Protein AF-A0A0F8Y7M4-F1 (afdb_monomer_lite)

pLDDT: mean 95.13, std 4.62, range [64.38, 98.5]

Sequence (228 aa):
QDMWTLTGKDLAAFVEGHPELTRDWRSEWRRDNPEDDALLAMYGFGGKIQTPEAFEFIRKWSEELGVGLEHIPTQLPPEGSEENYFEFIKEMTERGWNSSEAQLILAEDDVLREYLGYDPIKTPLAVLRITVEWREWDDWYDAIEGITVEGVTYTQTQVRKQALIMNPEYAVARRKRDAYRVGVPDNLIDTWVEYYSLPLGKVRDNYLRSHLEYYQIVWLSILGNQPI

Structure (mmCIF, N/CA/C/O backbone):
data_AF-A0A0F8Y7M4-F1
#
_entry.id   AF-A0A0F8Y7M4-F1
#
loop_
_atom_site.group_PDB
_atom_site.id
_atom_site.type_symbol
_atom_site.label_atom_id
_atom_site.label_alt_id
_atom_site.label_comp_id
_atom_site.label_asym_id
_atom_site.label_entity_id
_atom_site.label_seq_id
_atom_site.pdbx_PDB_ins_code
_atom_site.Cartn_x
_atom_site.Cartn_y
_atom_site.Cartn_z
_atom_site.occupancy
_atom_site.B_iso_or_equiv
_atom_site.auth_seq_id
_atom_site.auth_comp_id
_atom_site.auth_asym_id
_atom_site.auth_atom_id
_atom_site.pdbx_PDB_model_num
ATOM 1 N N . GLN A 1 1 ? -20.056 36.886 -1.873 1.00 64.38 1 GLN A N 1
ATOM 2 C CA . GLN A 1 1 ? -20.559 35.929 -2.878 1.00 64.38 1 GLN A CA 1
ATOM 3 C C . GLN A 1 1 ? -20.773 34.625 -2.130 1.00 64.38 1 GLN A C 1
ATOM 5 O O . GLN A 1 1 ? -19.856 34.228 -1.423 1.00 64.38 1 GLN A O 1
ATOM 10 N N . ASP A 1 2 ? -21.971 34.041 -2.158 1.00 74.94 2 ASP A N 1
ATOM 11 C CA . ASP A 1 2 ? -22.258 32.835 -1.366 1.00 74.94 2 ASP A CA 1
ATOM 12 C C . ASP A 1 2 ? -21.630 31.601 -2.019 1.00 74.94 2 ASP A C 1
ATOM 14 O O . ASP A 1 2 ? -21.917 31.301 -3.179 1.00 74.94 2 ASP A O 1
ATOM 18 N N . MET A 1 3 ? -20.811 30.862 -1.263 1.00 73.81 3 MET A N 1
ATOM 19 C CA . MET A 1 3 ? -20.131 29.635 -1.713 1.00 73.81 3 MET A CA 1
ATOM 20 C C . MET A 1 3 ? -21.104 28.628 -2.344 1.00 73.81 3 MET A C 1
ATOM 22 O O . MET A 1 3 ? -20.795 28.015 -3.360 1.00 73.81 3 MET A O 1
ATOM 26 N N . TRP A 1 4 ? -22.316 28.526 -1.795 1.00 76.31 4 TRP A N 1
ATOM 27 C CA . TRP A 1 4 ? -23.375 27.612 -2.240 1.00 76.31 4 TRP A CA 1
ATOM 28 C C . TRP A 1 4 ? -23.916 27.894 -3.647 1.00 76.31 4 TRP A C 1
ATOM 30 O O . TRP A 1 4 ? -24.685 27.099 -4.180 1.00 76.31 4 TRP A O 1
ATOM 40 N N . THR A 1 5 ? -23.536 29.024 -4.244 1.00 85.25 5 THR A N 1
ATOM 41 C CA . THR A 1 5 ? -23.920 29.402 -5.611 1.00 85.25 5 THR A CA 1
ATOM 42 C C . THR A 1 5 ? -22.801 29.179 -6.630 1.00 85.25 5 THR A C 1
ATOM 44 O O . THR A 1 5 ? -23.049 29.255 -7.833 1.00 85.25 5 THR A O 1
ATOM 47 N N . LEU A 1 6 ? -21.578 28.892 -6.169 1.00 83.94 6 LEU A N 1
ATOM 48 C CA . LEU A 1 6 ? -20.426 28.641 -7.028 1.00 83.94 6 LEU A CA 1
ATOM 49 C C . LEU A 1 6 ? -20.440 27.193 -7.524 1.00 83.94 6 LEU A C 1
ATOM 51 O O . LEU A 1 6 ? -20.697 26.259 -6.769 1.00 83.94 6 LEU A O 1
ATOM 55 N N . THR A 1 7 ? -20.128 26.995 -8.803 1.00 85.44 7 THR A N 1
ATOM 56 C CA . THR A 1 7 ? -19.993 25.661 -9.401 1.00 85.44 7 THR A CA 1
ATOM 57 C C . 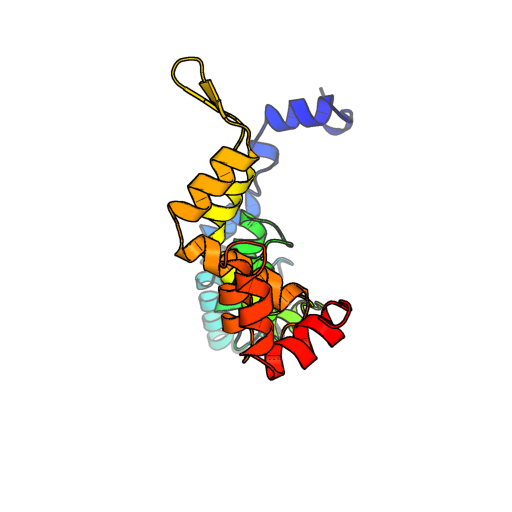THR A 1 7 ? -18.760 25.605 -10.296 1.00 85.44 7 THR A C 1
ATOM 59 O O . THR A 1 7 ? -18.259 26.630 -10.762 1.00 85.44 7 THR A O 1
ATOM 62 N N . GLY A 1 8 ? -18.241 24.399 -10.536 1.00 87.50 8 GLY A N 1
ATOM 63 C CA . GLY A 1 8 ? -17.120 24.190 -11.451 1.00 87.50 8 GLY A CA 1
ATOM 64 C C . GLY A 1 8 ? -15.864 24.976 -11.061 1.00 87.50 8 GLY A C 1
ATOM 65 O O . GLY A 1 8 ? -15.367 24.855 -9.943 1.00 87.50 8 GLY A O 1
ATOM 66 N N . LYS A 1 9 ? -15.335 25.764 -12.003 1.00 85.88 9 LYS A N 1
ATOM 67 C CA . LYS A 1 9 ? -14.055 26.476 -11.854 1.00 85.88 9 LYS A CA 1
ATOM 68 C C . LYS A 1 9 ? -14.081 27.564 -10.781 1.00 85.88 9 LYS A C 1
ATOM 70 O O . LYS A 1 9 ? -13.071 27.761 -10.116 1.00 85.88 9 LYS A O 1
ATOM 75 N N . ASP A 1 10 ? -15.221 28.221 -10.582 1.00 88.44 10 ASP A N 1
ATOM 76 C CA . ASP A 1 10 ? -15.326 29.312 -9.609 1.00 88.44 10 ASP A CA 1
ATOM 77 C C . ASP A 1 10 ? -15.297 28.782 -8.170 1.00 88.44 10 ASP A C 1
ATOM 79 O O . ASP A 1 10 ? -14.710 29.408 -7.292 1.00 88.44 10 ASP A O 1
ATOM 83 N N . LEU A 1 11 ? -15.867 27.592 -7.932 1.00 88.62 11 LEU A N 1
ATOM 84 C CA . LEU A 1 11 ? -15.763 26.913 -6.639 1.00 88.62 11 LEU A CA 1
ATOM 85 C C . LEU A 1 11 ? -14.320 26.470 -6.366 1.00 88.62 11 LEU A C 1
ATOM 87 O O . LEU A 1 11 ? -13.836 26.648 -5.255 1.00 88.62 11 LEU A O 1
ATOM 91 N N . ALA A 1 12 ? -13.625 25.937 -7.377 1.00 88.19 12 ALA A N 1
ATOM 92 C CA . ALA A 1 12 ? -12.229 25.525 -7.237 1.00 88.19 12 ALA A CA 1
ATOM 93 C C . ALA A 1 12 ? -11.314 26.713 -6.894 1.00 88.19 12 ALA A C 1
ATOM 95 O O . ALA A 1 12 ? -10.564 26.633 -5.928 1.00 88.19 12 ALA A O 1
ATOM 96 N N . ALA A 1 13 ? -11.437 27.831 -7.617 1.00 91.44 13 ALA A N 1
ATOM 97 C CA . ALA A 1 13 ? -10.669 29.046 -7.337 1.00 91.44 13 ALA A CA 1
ATOM 98 C C . ALA A 1 13 ? -11.005 29.648 -5.960 1.00 91.44 13 ALA A C 1
ATOM 100 O O . ALA A 1 13 ? -10.129 30.177 -5.279 1.00 91.44 13 ALA A O 1
ATOM 101 N N . PHE A 1 14 ? -12.267 29.550 -5.525 1.00 91.31 14 PHE A N 1
ATOM 102 C CA . PHE A 1 14 ? -12.671 29.983 -4.188 1.00 91.31 14 PHE A CA 1
ATOM 103 C C . PHE A 1 14 ? -12.035 29.119 -3.094 1.00 91.31 14 PHE A C 1
ATOM 105 O O . PHE A 1 14 ? -11.466 29.660 -2.154 1.00 91.31 14 PHE A O 1
ATOM 112 N N . VAL A 1 15 ? -12.077 27.791 -3.228 1.00 90.31 15 VAL A N 1
ATOM 113 C CA . VAL A 1 15 ? -11.443 26.866 -2.272 1.00 90.31 15 VAL A CA 1
ATOM 114 C C . VAL A 1 15 ? -9.921 27.040 -2.253 1.00 90.31 15 VAL A C 1
ATOM 116 O O . VAL A 1 15 ? -9.325 27.020 -1.181 1.00 90.31 15 VAL A O 1
ATOM 119 N N . GLU A 1 16 ? -9.293 27.282 -3.405 1.00 91.94 16 GLU A N 1
ATOM 120 C CA . GLU A 1 16 ? -7.858 27.590 -3.501 1.00 91.94 16 GLU A CA 1
ATOM 121 C C . GLU A 1 16 ? -7.488 28.877 -2.741 1.00 91.94 16 GLU A C 1
ATOM 123 O O . GLU A 1 16 ? -6.453 28.933 -2.080 1.00 91.94 16 GLU A O 1
ATOM 128 N N . GLY A 1 17 ? -8.358 29.893 -2.772 1.00 93.94 17 GLY A N 1
ATOM 129 C CA . GLY A 1 17 ? -8.200 31.124 -1.991 1.00 93.94 17 GLY A CA 1
ATOM 130 C C . GLY A 1 17 ? -8.538 30.995 -0.500 1.00 93.94 17 GLY A C 1
ATOM 131 O O . GLY A 1 17 ? -8.219 31.908 0.261 1.00 93.94 17 GLY A O 1
ATOM 132 N N . HIS A 1 18 ? -9.163 29.887 -0.089 1.00 91.12 18 HIS A N 1
ATOM 133 C CA . HIS A 1 18 ? -9.678 29.642 1.262 1.00 91.12 18 HIS A CA 1
ATOM 134 C C . HIS A 1 18 ? -9.315 28.232 1.767 1.00 91.12 18 HIS A C 1
ATOM 136 O O . HIS A 1 18 ? -10.205 27.405 2.019 1.00 91.12 18 HIS A O 1
ATOM 142 N N . PRO A 1 19 ? -8.014 27.917 1.926 1.00 89.44 19 PRO A N 1
ATOM 143 C CA . PRO A 1 19 ? -7.571 26.584 2.332 1.00 89.44 19 PRO A CA 1
ATOM 144 C C . PRO A 1 19 ? -8.146 26.143 3.690 1.00 89.44 19 PRO A C 1
ATOM 146 O O . PRO A 1 19 ? -8.337 24.948 3.915 1.00 89.44 19 PRO A O 1
ATOM 149 N N . GLU A 1 20 ? -8.507 27.076 4.577 1.00 88.75 20 GLU A N 1
ATOM 150 C CA . GLU A 1 20 ? -9.155 26.809 5.866 1.00 88.75 20 GLU A CA 1
ATOM 151 C C . GLU A 1 20 ? -10.484 26.050 5.764 1.00 88.75 20 GLU A C 1
ATOM 153 O O . GLU A 1 20 ? -10.885 25.404 6.732 1.00 88.75 20 GLU A O 1
ATOM 158 N N . LEU A 1 21 ? -11.164 26.116 4.614 1.00 87.25 21 LEU A N 1
ATOM 159 C CA . LEU A 1 21 ? -12.427 25.412 4.379 1.00 87.25 21 LEU A CA 1
ATOM 160 C C . LEU A 1 21 ? -12.222 23.926 4.080 1.00 87.25 21 LEU A C 1
ATOM 162 O O . LEU A 1 21 ? -13.150 23.137 4.233 1.00 87.25 21 LEU A O 1
ATOM 166 N N . THR A 1 22 ? -11.014 23.540 3.664 1.00 86.25 22 THR A N 1
ATOM 167 C CA . THR A 1 22 ? -10.644 22.128 3.468 1.00 86.25 22 THR A CA 1
ATOM 168 C C . THR A 1 22 ? -10.131 21.480 4.751 1.00 86.25 22 THR A C 1
ATOM 170 O O . THR A 1 22 ? -9.978 20.263 4.817 1.00 86.25 22 THR A O 1
ATOM 173 N N . ARG A 1 23 ? -9.886 22.291 5.784 1.00 88.12 23 ARG A N 1
ATOM 174 C CA . ARG A 1 23 ? -9.338 21.853 7.060 1.00 88.12 23 ARG A CA 1
ATOM 175 C C . ARG A 1 23 ? -10.436 21.267 7.943 1.00 88.12 23 ARG A C 1
ATOM 177 O O . ARG A 1 23 ? -11.424 21.934 8.251 1.00 88.12 23 ARG A O 1
ATOM 184 N N . ASP A 1 24 ? -10.239 20.038 8.409 1.00 89.12 24 ASP A N 1
ATOM 185 C CA . ASP A 1 24 ? -11.126 19.420 9.396 1.00 89.12 24 ASP A CA 1
ATOM 186 C C . ASP A 1 24 ? -10.735 19.856 10.816 1.00 89.12 24 ASP A C 1
ATOM 188 O O . ASP A 1 24 ? -10.105 19.123 11.583 1.00 89.12 24 ASP A O 1
ATOM 192 N N . TRP A 1 25 ? -11.132 21.083 11.163 1.00 92.12 25 TRP A N 1
ATOM 193 C CA . TRP A 1 25 ? -10.902 21.696 12.476 1.00 92.12 25 TRP A CA 1
ATOM 194 C C . TRP A 1 25 ? -11.368 20.823 13.640 1.00 92.12 25 TRP A C 1
ATOM 196 O O . TRP A 1 25 ? -10.777 20.850 14.717 1.00 92.12 25 TRP A O 1
ATOM 206 N N . ARG A 1 26 ? -12.442 20.054 13.435 1.00 92.38 26 ARG A N 1
ATOM 207 C CA . ARG A 1 26 ? -13.002 19.196 14.473 1.00 92.38 26 ARG A CA 1
ATOM 208 C C . ARG A 1 26 ? -12.085 18.012 14.744 1.00 92.38 26 ARG A C 1
ATOM 210 O O . ARG A 1 26 ? -11.796 17.729 15.904 1.00 92.38 26 ARG A O 1
ATOM 217 N N . SER A 1 27 ? -11.669 17.310 13.695 1.00 91.12 27 SER A N 1
ATOM 218 C CA . SER A 1 27 ? -10.796 16.143 13.831 1.00 91.12 27 SER A CA 1
ATOM 219 C C . SER A 1 27 ? -9.412 16.533 14.342 1.00 91.12 27 SER A C 1
ATOM 221 O O . SER A 1 27 ? -8.837 15.810 15.147 1.00 91.12 27 SER A O 1
ATOM 223 N N . GLU A 1 28 ? -8.893 17.693 13.940 1.00 92.00 28 GLU A N 1
ATOM 224 C CA . GLU A 1 28 ? -7.645 18.226 14.496 1.00 92.00 28 GLU A CA 1
ATOM 225 C C . GLU A 1 28 ? -7.759 18.574 15.978 1.00 92.00 28 GLU A C 1
ATOM 227 O O . GLU A 1 28 ? -6.945 18.111 16.770 1.00 92.00 28 GLU A O 1
ATOM 232 N N . TRP A 1 29 ? -8.799 19.311 16.382 1.00 95.56 29 TRP A N 1
ATOM 233 C CA . TRP A 1 29 ? -8.990 19.642 17.793 1.00 95.56 29 TRP A CA 1
ATOM 234 C C . TRP A 1 29 ? -9.122 18.384 18.660 1.00 95.56 29 TRP A C 1
ATOM 236 O O . TRP A 1 29 ? -8.529 18.317 19.730 1.00 95.56 29 TRP A O 1
ATOM 246 N N . ARG A 1 30 ? -9.844 17.358 18.188 1.00 95.19 30 ARG A N 1
ATOM 247 C CA . ARG A 1 30 ? -9.962 16.067 18.889 1.00 95.19 30 ARG A CA 1
ATOM 248 C C . ARG A 1 30 ? -8.616 15.340 19.006 1.00 95.19 30 ARG A C 1
ATOM 250 O O . ARG A 1 30 ? -8.357 14.744 20.042 1.00 95.19 30 ARG A O 1
ATOM 257 N N . ARG A 1 31 ? -7.742 15.427 17.993 1.00 94.62 31 ARG A N 1
ATOM 258 C CA . ARG A 1 31 ? -6.371 14.885 18.071 1.00 94.62 31 ARG A CA 1
ATOM 259 C C . ARG A 1 31 ? -5.524 15.587 19.128 1.00 94.62 31 ARG A C 1
ATOM 261 O O . ARG A 1 31 ? -4.803 14.922 19.862 1.00 94.62 31 ARG A O 1
ATOM 268 N N . ASP A 1 32 ? -5.649 16.906 19.225 1.00 97.12 32 ASP A N 1
ATOM 269 C CA . ASP A 1 32 ? -4.891 17.711 20.187 1.00 97.12 32 ASP A CA 1
ATOM 270 C C . ASP A 1 32 ? -5.456 17.636 21.620 1.00 97.12 32 ASP A C 1
ATOM 272 O O . ASP A 1 32 ? -4.785 18.038 22.570 1.00 97.12 32 ASP A O 1
ATOM 276 N N . ASN A 1 33 ? -6.683 17.128 21.791 1.00 97.88 33 ASN A N 1
ATOM 277 C CA . ASN A 1 33 ? -7.384 17.034 23.075 1.00 97.88 33 ASN A CA 1
ATOM 278 C C . ASN A 1 33 ? -7.921 15.602 23.289 1.00 97.88 33 ASN A C 1
ATOM 280 O O . ASN A 1 33 ? -9.135 15.389 23.294 1.00 97.88 33 ASN A O 1
ATOM 284 N N . PRO A 1 34 ? -7.036 14.601 23.462 1.00 98.06 34 PRO A N 1
ATOM 285 C CA . PRO A 1 34 ? -7.422 13.188 23.486 1.00 98.06 34 PRO A CA 1
ATOM 286 C C . PRO A 1 34 ? -8.353 12.814 24.648 1.00 98.06 34 PRO A C 1
ATOM 288 O O . PRO A 1 34 ? -9.214 11.954 24.492 1.00 98.06 34 PRO A O 1
ATOM 291 N N . GLU A 1 35 ? -8.225 13.466 25.807 1.00 98.12 35 GLU A N 1
ATOM 292 C CA . GLU A 1 35 ? -9.139 13.250 26.939 1.00 98.12 35 GLU A CA 1
ATOM 293 C C . GLU A 1 35 ? -10.564 13.723 26.608 1.00 98.12 35 GLU A C 1
ATOM 295 O O . GLU A 1 35 ? -11.536 13.011 26.862 1.00 98.12 35 GLU A O 1
ATOM 300 N N . ASP A 1 36 ? -10.696 14.891 25.973 1.00 97.94 36 ASP A N 1
ATOM 301 C CA . ASP A 1 36 ? -11.993 15.397 25.523 1.00 97.94 36 ASP A CA 1
ATOM 302 C C . ASP A 1 36 ? -12.567 14.538 24.389 1.00 97.94 36 ASP A C 1
ATOM 304 O O . ASP A 1 36 ? -13.776 14.307 24.330 1.00 97.94 36 ASP A O 1
ATOM 308 N N . ASP A 1 37 ? -11.713 14.034 23.495 1.00 97.44 37 ASP A N 1
ATOM 309 C CA . ASP A 1 37 ? -12.115 13.096 22.451 1.00 97.44 37 ASP A CA 1
ATOM 310 C C . ASP A 1 37 ? -12.699 11.801 23.039 1.00 97.44 37 ASP A C 1
ATOM 312 O O . ASP A 1 37 ? -13.793 11.363 22.661 1.00 97.44 37 ASP A O 1
ATOM 316 N N . ALA A 1 38 ? -12.009 11.235 24.031 1.00 97.19 38 ALA A N 1
ATOM 317 C CA . ALA A 1 38 ? -12.473 10.085 24.794 1.00 97.19 38 ALA A CA 1
ATOM 318 C C . ALA A 1 38 ? -13.816 10.367 25.478 1.00 97.19 38 ALA A C 1
ATOM 320 O O . ALA A 1 38 ? -14.741 9.555 25.418 1.00 97.19 38 ALA A O 1
ATOM 321 N N . LEU A 1 39 ? -13.955 11.543 26.092 1.00 96.44 39 LEU A N 1
ATOM 322 C CA . LEU A 1 39 ? -15.166 11.938 26.802 1.00 96.44 39 LEU A CA 1
ATOM 323 C C . LEU A 1 39 ? -16.359 12.065 25.847 1.00 96.44 39 LEU A C 1
ATOM 325 O O . LEU A 1 39 ? -17.455 11.581 26.139 1.00 96.44 39 LEU A O 1
ATOM 329 N N . LEU A 1 40 ? -16.149 12.675 24.679 1.00 95.38 40 LEU A N 1
ATOM 330 C CA . LEU A 1 40 ? -17.158 12.756 23.625 1.00 95.38 40 LEU A CA 1
ATOM 331 C C . LEU A 1 40 ? -17.613 11.361 23.188 1.00 95.38 40 LEU A C 1
ATOM 333 O O . LEU A 1 40 ? -18.818 11.120 23.083 1.00 95.38 40 LEU A O 1
ATOM 337 N N . ALA A 1 41 ? -16.674 10.440 22.973 1.00 94.94 41 ALA A N 1
ATOM 338 C CA . ALA A 1 41 ? -16.987 9.063 22.610 1.00 94.94 41 ALA A CA 1
ATOM 339 C C . ALA A 1 41 ? -17.797 8.339 23.704 1.00 94.94 41 ALA A C 1
ATOM 341 O O . ALA A 1 41 ? -18.764 7.646 23.376 1.00 94.94 41 ALA A O 1
ATOM 342 N N . MET A 1 42 ? -17.469 8.550 24.986 1.00 94.12 42 MET A N 1
ATOM 343 C CA . MET A 1 42 ? -18.214 8.007 26.134 1.00 94.12 42 MET A CA 1
ATOM 344 C C . MET A 1 42 ? -19.644 8.558 26.223 1.00 94.12 42 MET A C 1
ATOM 346 O O . MET A 1 42 ? -20.568 7.827 26.573 1.00 94.12 42 MET A O 1
ATOM 350 N N . TYR A 1 43 ? -19.862 9.823 25.849 1.00 93.62 43 TYR A N 1
ATOM 351 C CA . TYR A 1 43 ? -21.199 10.431 25.770 1.00 93.62 43 TYR A CA 1
ATOM 352 C C . TYR A 1 43 ? -21.967 10.093 24.483 1.00 93.62 43 TYR A C 1
ATOM 354 O O . TYR A 1 43 ? -23.048 10.632 24.236 1.00 93.62 43 TYR A O 1
ATOM 362 N N . GLY A 1 44 ? -21.429 9.191 23.663 1.00 91.31 44 GLY A N 1
ATOM 363 C CA . GLY A 1 44 ? -22.060 8.711 22.443 1.00 91.31 44 GLY A CA 1
ATOM 364 C C . GLY A 1 44 ? -22.021 9.695 21.283 1.00 91.31 44 GLY A C 1
ATOM 365 O O . GLY A 1 44 ? -22.890 9.667 20.408 1.00 91.31 44 GLY A O 1
ATOM 366 N N . PHE A 1 45 ? -21.011 10.565 21.248 1.00 91.19 45 PHE A N 1
ATOM 367 C CA . PHE A 1 45 ? -20.720 11.321 20.044 1.00 91.19 45 PHE A CA 1
ATOM 368 C C . PHE A 1 45 ? -20.333 10.361 18.903 1.00 91.19 45 PHE A C 1
ATOM 370 O O . PHE A 1 45 ? -19.292 9.712 18.939 1.00 91.19 45 PHE A O 1
ATOM 377 N N . GLY A 1 46 ? -21.178 10.288 17.871 1.00 82.50 46 GLY A N 1
ATOM 378 C CA . GLY A 1 46 ? -20.993 9.398 16.725 1.00 82.50 46 GLY A CA 1
ATOM 379 C C . GLY A 1 46 ? -19.864 9.843 15.797 1.00 82.50 46 GLY A C 1
ATOM 380 O O . GLY A 1 46 ? -20.104 10.519 14.797 1.00 82.50 46 GLY A O 1
ATOM 381 N N . GLY A 1 47 ? -18.632 9.449 16.109 1.00 87.38 47 GLY A N 1
ATOM 382 C CA . GLY A 1 47 ? -17.471 9.628 15.241 1.00 87.38 47 GLY A CA 1
ATOM 383 C C . GLY A 1 47 ? -16.287 8.785 15.698 1.00 87.38 47 GLY A C 1
ATOM 384 O O . GLY A 1 47 ? -16.129 8.538 16.886 1.00 87.38 47 GLY A O 1
ATOM 385 N N . LYS A 1 48 ? -15.428 8.369 14.763 1.00 91.94 48 LYS A N 1
ATOM 386 C CA . LYS A 1 48 ? -14.212 7.603 15.075 1.00 91.94 48 LYS A CA 1
ATOM 387 C C . LYS A 1 48 ? -13.364 8.346 16.099 1.00 91.94 48 LYS A C 1
ATOM 389 O O . LYS A 1 48 ? -13.215 9.571 15.992 1.00 91.94 48 LYS A O 1
ATOM 394 N N . ILE A 1 49 ? -12.829 7.619 17.068 1.00 95.38 49 ILE A N 1
ATOM 395 C CA . ILE A 1 49 ? -11.806 8.148 17.965 1.00 95.38 49 ILE A CA 1
ATOM 396 C C . ILE A 1 49 ? -10.539 8.468 17.173 1.00 95.38 49 ILE A C 1
ATOM 398 O O . ILE A 1 49 ? -10.246 7.789 16.186 1.00 95.38 49 ILE A O 1
ATOM 402 N N . GLN A 1 50 ? -9.856 9.551 17.529 1.00 94.50 50 GLN A N 1
ATOM 403 C CA . GLN A 1 50 ? -8.808 10.106 16.680 1.00 94.50 50 GLN A CA 1
ATOM 404 C C . GLN A 1 50 ? -7.406 9.622 17.035 1.00 94.50 50 GLN A C 1
ATOM 406 O O . GLN A 1 50 ? -6.556 9.596 16.146 1.00 94.50 50 GLN A O 1
ATOM 411 N N . THR A 1 51 ? -7.151 9.259 18.296 1.00 96.44 51 THR A N 1
ATOM 412 C CA . THR A 1 51 ? -5.800 8.901 18.748 1.00 96.44 51 THR A CA 1
ATOM 413 C C . THR A 1 51 ? -5.769 7.693 19.688 1.00 96.44 51 THR A C 1
ATOM 415 O O . THR A 1 51 ? -6.766 7.420 20.370 1.00 96.44 51 THR A O 1
ATOM 418 N N . PRO A 1 52 ? -4.620 6.991 19.769 1.00 97.38 52 PRO A N 1
ATOM 419 C CA . PRO A 1 52 ? -4.398 5.940 20.760 1.00 97.38 52 PRO A CA 1
ATOM 420 C C . PRO A 1 52 ? -4.596 6.427 22.199 1.00 97.38 52 PRO A C 1
ATOM 422 O O . PRO A 1 52 ? -5.191 5.727 23.012 1.00 97.38 52 PRO A O 1
ATOM 425 N N . GLU A 1 53 ? -4.165 7.649 22.522 1.00 98.00 53 GLU A N 1
ATOM 426 C CA . GLU A 1 53 ? -4.280 8.211 23.872 1.00 98.00 53 GLU A CA 1
ATOM 427 C C . GLU A 1 53 ? -5.741 8.379 24.291 1.00 98.00 53 GLU A C 1
ATOM 429 O O . GLU A 1 53 ? -6.104 8.064 25.424 1.00 98.00 53 GLU A O 1
ATOM 434 N N . ALA A 1 54 ? -6.595 8.835 23.371 1.00 97.38 54 ALA A N 1
ATOM 435 C CA . ALA A 1 54 ? -8.027 8.922 23.617 1.00 97.38 54 ALA A CA 1
ATOM 436 C C . ALA A 1 54 ? -8.619 7.527 23.886 1.00 97.38 54 ALA A C 1
ATOM 438 O O . ALA A 1 54 ? -9.453 7.360 24.776 1.00 97.38 54 ALA A O 1
ATOM 439 N N . PHE A 1 55 ? -8.167 6.499 23.163 1.00 97.62 55 PHE A N 1
ATOM 440 C CA . PHE A 1 55 ? -8.631 5.130 23.387 1.00 97.62 55 PHE A CA 1
ATOM 441 C C . PHE A 1 55 ? -8.214 4.592 24.757 1.00 97.62 55 PHE A C 1
ATOM 443 O O . PHE A 1 55 ? -9.028 3.978 25.445 1.00 97.62 55 PHE A O 1
ATOM 450 N N . GLU A 1 56 ? -7.002 4.900 25.212 1.00 98.00 56 GLU A N 1
ATOM 451 C CA . GLU A 1 56 ? -6.544 4.528 26.552 1.00 98.00 56 GLU A CA 1
ATOM 452 C C . GLU A 1 56 ? -7.354 5.216 27.666 1.00 98.00 56 GLU A C 1
ATOM 454 O O . GLU A 1 56 ? -7.695 4.571 28.662 1.00 98.00 56 GLU A O 1
ATOM 459 N N . PHE A 1 57 ? -7.766 6.481 27.491 1.00 98.19 57 PHE A N 1
ATOM 460 C CA . PHE A 1 57 ? -8.715 7.125 28.415 1.00 98.19 57 PHE A CA 1
ATOM 461 C C . PHE A 1 57 ? -10.061 6.397 28.458 1.00 98.19 57 PHE A C 1
ATOM 463 O O . PHE A 1 57 ? -10.593 6.159 29.544 1.00 98.19 57 PHE A O 1
ATOM 470 N N . ILE A 1 58 ? -10.589 5.996 27.298 1.00 97.06 58 ILE A N 1
ATOM 471 C CA . ILE A 1 58 ? -11.829 5.217 27.230 1.00 97.06 58 ILE A CA 1
ATOM 472 C C . ILE A 1 58 ? -11.684 3.890 27.970 1.00 97.06 58 ILE A C 1
ATOM 474 O O . ILE A 1 58 ? -12.549 3.568 28.780 1.00 97.06 58 ILE A O 1
ATOM 478 N N . ARG A 1 59 ? -10.606 3.133 27.733 1.00 96.50 59 ARG A N 1
ATOM 479 C CA . ARG A 1 59 ? -10.356 1.851 28.414 1.00 96.50 59 ARG A CA 1
ATOM 480 C C . ARG A 1 59 ? -10.306 2.016 29.922 1.00 96.50 59 ARG A C 1
ATOM 482 O O . ARG A 1 59 ? -10.977 1.282 30.644 1.00 96.50 59 ARG A O 1
ATOM 489 N N . LYS A 1 60 ? -9.562 3.019 30.386 1.00 98.00 60 LYS A N 1
ATOM 490 C CA . LYS A 1 60 ? -9.460 3.346 31.805 1.00 98.00 60 LYS A CA 1
ATOM 491 C C . LYS A 1 60 ? -10.835 3.643 32.410 1.00 98.00 60 LYS A C 1
ATOM 493 O O . LYS A 1 60 ? -11.198 3.051 33.421 1.00 98.00 60 LYS A O 1
ATOM 498 N N . TRP A 1 61 ? -11.616 4.538 31.806 1.00 97.81 61 TRP A N 1
ATOM 499 C CA . TRP A 1 61 ? -12.934 4.897 32.341 1.00 97.81 61 TRP A CA 1
ATOM 500 C C . TRP A 1 61 ? -13.960 3.770 32.209 1.00 97.81 61 TRP A C 1
ATOM 502 O O . TRP A 1 61 ? -14.808 3.616 33.081 1.00 97.81 61 TRP A O 1
ATOM 512 N N . SER A 1 62 ? -13.877 2.966 31.153 1.00 96.25 62 SER A N 1
ATOM 513 C CA . SER A 1 62 ? -14.664 1.744 30.967 1.00 96.25 62 SER A CA 1
ATOM 514 C C . SER A 1 62 ? -14.448 0.770 32.132 1.00 96.25 62 SER A C 1
ATOM 516 O O . SER A 1 62 ? -15.425 0.300 32.720 1.00 96.25 62 SER A O 1
ATOM 518 N N . GLU A 1 63 ? -13.194 0.552 32.542 1.00 97.25 63 GLU A N 1
ATOM 519 C CA . GLU A 1 63 ? -12.846 -0.267 33.708 1.00 97.25 63 GLU A CA 1
ATOM 520 C C . GLU A 1 63 ? -13.334 0.363 35.024 1.00 97.25 63 GLU A C 1
ATOM 522 O O . GLU A 1 63 ? -14.010 -0.300 35.812 1.00 97.25 63 GLU A O 1
ATOM 527 N N . GLU A 1 64 ? -13.062 1.654 35.247 1.00 97.50 64 GLU A N 1
ATOM 528 C CA . GLU A 1 64 ? -13.459 2.373 36.470 1.00 97.50 64 GLU A CA 1
ATOM 529 C C . GLU A 1 64 ? -14.984 2.414 36.671 1.00 97.50 64 GLU A C 1
ATOM 531 O O . GLU A 1 64 ? -15.471 2.329 37.801 1.00 97.50 64 GLU A O 1
ATOM 536 N N . LEU A 1 65 ? -15.747 2.539 35.582 1.00 96.44 65 LEU A N 1
ATOM 537 C CA . LEU A 1 65 ? -17.209 2.614 35.601 1.00 96.44 65 LEU A CA 1
ATOM 538 C C . LEU A 1 65 ? -17.883 1.237 35.501 1.00 96.44 65 LEU A C 1
ATOM 540 O O . LEU A 1 65 ? -19.102 1.152 35.666 1.00 96.44 65 LEU A O 1
ATOM 544 N N . GLY A 1 66 ? -17.125 0.169 35.233 1.00 96.75 66 GLY A N 1
ATOM 545 C CA . GLY A 1 66 ? -17.667 -1.173 35.010 1.00 96.75 66 GLY A CA 1
ATOM 546 C C . GLY A 1 66 ? -18.560 -1.266 33.767 1.00 96.75 66 GLY A C 1
ATOM 547 O O . GLY A 1 66 ? -19.538 -2.014 33.766 1.00 96.75 66 GLY A O 1
ATOM 548 N N . VAL A 1 67 ? -18.259 -0.482 32.729 1.00 95.00 67 VAL A N 1
ATOM 549 C CA . VAL A 1 67 ? -18.992 -0.452 31.456 1.00 95.00 67 VAL A CA 1
ATOM 550 C C . VAL A 1 67 ? -18.131 -1.128 30.401 1.00 95.00 67 VAL A C 1
ATOM 552 O O . VAL A 1 67 ? -17.071 -0.607 30.089 1.00 95.00 67 VAL A O 1
ATOM 555 N N . GLY A 1 68 ? -18.566 -2.255 29.833 1.00 94.81 68 GLY A N 1
ATOM 556 C CA . GLY A 1 68 ? -17.840 -2.913 28.738 1.00 94.81 68 GLY A CA 1
ATOM 557 C C . GLY A 1 68 ? -17.674 -2.006 27.510 1.00 94.81 68 GLY A C 1
ATOM 558 O O . GLY A 1 68 ? -18.559 -1.199 27.208 1.00 94.81 68 GLY A O 1
ATOM 559 N N . LEU A 1 69 ? -16.549 -2.126 26.797 1.00 93.94 69 LEU A N 1
ATOM 560 C CA . LEU A 1 69 ? -16.256 -1.323 25.598 1.00 93.94 69 LEU A CA 1
ATOM 561 C C . LEU A 1 69 ? -17.314 -1.517 24.501 1.00 93.94 69 LEU A C 1
ATOM 563 O O . LEU A 1 69 ? -17.633 -0.582 23.773 1.00 93.94 69 LEU A O 1
ATOM 567 N N . GLU A 1 70 ? -17.925 -2.699 24.436 1.00 92.25 70 GLU A N 1
ATOM 568 C CA . GLU A 1 70 ? -19.023 -3.050 23.534 1.00 92.25 70 GLU A CA 1
ATOM 569 C C . GLU A 1 70 ? -20.313 -2.247 23.774 1.00 92.25 70 GLU A C 1
ATOM 571 O O . GLU A 1 70 ? -21.208 -2.232 22.927 1.00 92.25 70 GLU A O 1
ATOM 576 N N . HIS A 1 71 ? -20.437 -1.586 24.929 1.00 93.25 71 HIS A N 1
ATOM 577 C CA . HIS A 1 71 ? -21.572 -0.722 25.257 1.00 93.25 71 HIS A CA 1
ATOM 578 C C . HIS A 1 71 ? -21.352 0.740 24.865 1.00 93.25 71 HIS A C 1
ATOM 580 O O . HIS A 1 71 ? -22.284 1.543 24.951 1.00 93.25 71 HIS A O 1
ATOM 586 N N . ILE A 1 72 ? -20.147 1.096 24.421 1.00 92.00 72 ILE A N 1
ATOM 587 C CA . ILE A 1 72 ? -19.837 2.443 23.960 1.00 92.00 72 ILE A CA 1
ATOM 588 C C . ILE A 1 72 ? -20.294 2.538 22.498 1.00 92.00 72 ILE A C 1
ATOM 590 O O . ILE A 1 72 ? -19.779 1.817 21.648 1.00 92.00 72 ILE A O 1
ATOM 594 N N . PRO A 1 73 ? -21.245 3.424 22.149 1.00 82.88 73 PRO A N 1
ATOM 595 C CA . PRO A 1 73 ? -21.866 3.460 20.817 1.00 82.88 73 PRO A CA 1
ATOM 596 C C . PRO A 1 73 ? -20.946 4.047 19.725 1.00 82.88 73 PRO A C 1
ATOM 598 O O . PRO A 1 73 ? -21.396 4.341 18.615 1.00 82.88 73 PRO A O 1
ATOM 601 N N . THR A 1 74 ? -19.671 4.257 20.045 1.00 80.81 74 THR A N 1
ATOM 602 C CA . THR A 1 74 ? -18.663 4.863 19.177 1.00 80.81 74 THR A CA 1
ATOM 603 C C . THR A 1 74 ? -17.888 3.781 18.428 1.00 80.81 74 THR A C 1
ATOM 605 O O . THR A 1 74 ? -17.694 2.681 18.933 1.00 80.81 74 THR A O 1
ATOM 608 N N . GLN A 1 75 ? -17.407 4.097 17.222 1.00 87.06 75 GLN A N 1
ATOM 609 C CA . GLN A 1 75 ? -16.465 3.241 16.496 1.00 87.06 75 GLN A CA 1
ATOM 610 C C . GLN A 1 75 ? -15.109 3.251 17.207 1.00 87.06 75 GLN A C 1
ATOM 612 O O . GLN A 1 75 ? -14.263 4.115 16.951 1.00 87.06 75 GLN A O 1
ATOM 617 N N . LEU A 1 76 ? -14.947 2.314 18.136 1.00 94.50 76 LEU A N 1
ATOM 618 C CA . LEU A 1 76 ? -13.679 2.009 18.782 1.00 94.50 76 LEU A CA 1
ATOM 619 C C . LEU A 1 76 ? -12.820 1.131 17.859 1.00 94.50 76 LEU A C 1
ATOM 621 O O . LEU A 1 76 ? -13.373 0.449 16.992 1.00 94.50 76 LEU A O 1
ATOM 625 N N . PRO A 1 77 ? -11.489 1.147 18.002 1.00 95.88 77 PRO A N 1
ATOM 626 C CA . PRO A 1 77 ? -10.637 0.167 17.348 1.00 95.88 77 PRO A CA 1
ATOM 627 C C . PRO A 1 77 ? -11.058 -1.263 17.741 1.00 95.88 77 PRO A C 1
ATOM 629 O O . PRO A 1 77 ? -11.449 -1.475 18.894 1.00 95.88 77 PRO A O 1
ATOM 632 N N . PRO A 1 78 ? -11.011 -2.239 16.818 1.00 95.75 78 PRO A N 1
ATOM 633 C CA . PRO A 1 78 ? -11.259 -3.631 17.166 1.00 95.75 78 PRO A CA 1
ATOM 634 C C . PRO A 1 78 ? -10.101 -4.194 18.003 1.00 95.75 78 PRO A C 1
ATOM 636 O O . PRO A 1 78 ? -8.949 -3.792 17.830 1.00 95.75 78 PRO A O 1
ATOM 639 N N . GLU A 1 79 ? -10.422 -5.122 18.909 1.00 94.00 79 GLU A N 1
ATOM 640 C CA . GLU A 1 79 ? -9.444 -5.748 19.806 1.00 94.00 79 GLU A CA 1
ATOM 641 C C . GLU A 1 79 ? -8.346 -6.472 19.010 1.00 94.00 79 GLU A C 1
ATOM 643 O O . GLU A 1 79 ? -8.644 -7.295 18.142 1.00 94.00 79 GLU A O 1
ATOM 648 N N . GLY A 1 80 ? -7.082 -6.180 19.323 1.00 95.62 80 GLY A N 1
ATOM 649 C CA . GLY A 1 80 ? -5.910 -6.773 18.669 1.00 95.62 80 GLY A CA 1
ATOM 650 C C . GLY A 1 80 ? -5.443 -6.060 17.395 1.00 95.62 80 GLY A C 1
ATOM 651 O O . GLY A 1 80 ? -4.456 -6.491 16.798 1.00 95.62 80 GLY A O 1
ATOM 652 N N . SER A 1 81 ? -6.113 -4.976 17.004 1.00 97.50 81 SER A N 1
ATOM 653 C CA . SER A 1 81 ? -5.826 -4.176 15.806 1.00 97.50 81 SER A CA 1
ATOM 654 C C . SER A 1 81 ? -5.790 -2.676 16.104 1.00 97.50 81 SER A C 1
ATOM 656 O O . SER A 1 81 ? -5.993 -1.843 15.220 1.00 97.50 81 SER A O 1
ATOM 658 N N . GLU A 1 82 ? -5.583 -2.301 17.364 1.00 96.56 82 GLU A N 1
ATOM 659 C CA . GLU A 1 82 ? -5.665 -0.921 17.827 1.00 96.56 82 GLU A CA 1
ATOM 660 C C . GLU A 1 82 ? -4.637 -0.029 17.126 1.00 96.56 82 GLU A C 1
ATOM 662 O O . GLU A 1 82 ? -4.985 1.026 16.599 1.00 96.56 82 GLU A O 1
ATOM 667 N N . GLU A 1 83 ? -3.380 -0.474 17.081 1.00 97.38 83 GLU A N 1
ATOM 668 C CA . GLU A 1 83 ? -2.277 0.246 16.436 1.00 97.38 83 GLU A CA 1
ATOM 669 C C . GLU A 1 83 ? -2.554 0.435 14.939 1.00 97.38 83 GLU A C 1
ATOM 671 O O . GLU A 1 83 ? -2.625 1.568 14.456 1.00 97.38 83 GLU A O 1
ATOM 676 N N . ASN A 1 84 ? -2.857 -0.663 14.241 1.00 97.94 84 ASN A N 1
ATOM 677 C CA . ASN A 1 84 ? -3.188 -0.655 12.819 1.00 97.94 84 ASN A CA 1
ATOM 678 C C . ASN A 1 84 ? -4.412 0.214 12.507 1.00 97.94 84 ASN A C 1
ATOM 680 O O . ASN A 1 84 ? -4.449 0.865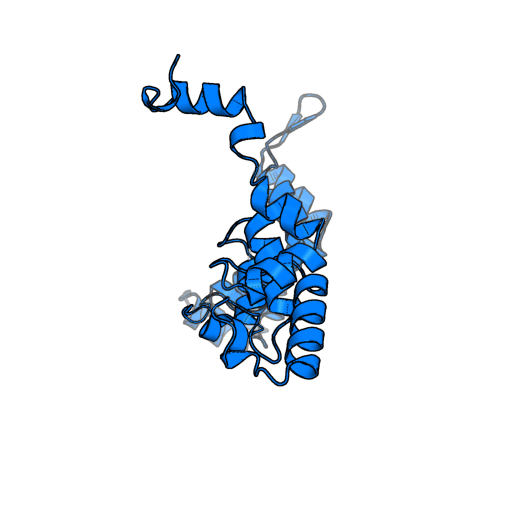 11.468 1.00 97.94 84 ASN A O 1
ATOM 684 N N . TYR A 1 85 ? -5.415 0.275 13.389 1.00 97.50 85 TYR A N 1
ATOM 685 C CA . TYR A 1 85 ? -6.583 1.138 13.203 1.00 97.50 85 TYR A CA 1
ATOM 686 C C . TYR A 1 85 ? -6.189 2.620 13.157 1.00 97.50 85 TYR A C 1
ATOM 688 O O . TYR A 1 85 ? -6.661 3.365 12.290 1.00 97.50 85 TYR A O 1
ATOM 696 N N . PHE A 1 86 ? -5.317 3.062 14.067 1.00 96.75 86 PHE A N 1
ATOM 697 C CA . PHE A 1 86 ? -4.863 4.452 14.104 1.00 96.75 86 PHE A CA 1
ATOM 698 C C . PHE A 1 86 ? -3.885 4.776 12.980 1.00 96.75 86 PHE A C 1
ATOM 700 O O . PHE A 1 86 ? -4.017 5.834 12.356 1.00 96.75 86 PHE A O 1
ATOM 707 N N . GLU A 1 87 ? -2.962 3.866 12.665 1.00 97.19 87 GLU A N 1
ATOM 708 C CA . GLU A 1 87 ? -2.106 3.999 11.486 1.00 97.19 87 GLU A CA 1
ATOM 709 C C . GLU A 1 87 ? -2.948 4.097 10.213 1.00 97.19 87 GLU A C 1
ATOM 711 O O . GLU A 1 87 ? -2.753 5.002 9.404 1.00 97.19 87 GLU A O 1
ATOM 716 N N . PHE A 1 88 ? -3.971 3.254 10.080 1.00 96.81 88 PHE A N 1
ATOM 717 C CA . PHE A 1 88 ? -4.889 3.277 8.952 1.00 96.81 88 PHE A CA 1
ATOM 718 C C . PHE A 1 88 ? -5.605 4.629 8.821 1.00 96.81 88 PHE A C 1
ATOM 720 O O . PHE A 1 88 ? -5.664 5.198 7.729 1.00 96.81 88 PHE A O 1
ATOM 727 N N . ILE A 1 89 ? -6.138 5.178 9.920 1.00 94.19 89 ILE A N 1
ATOM 728 C CA . ILE A 1 89 ? -6.791 6.498 9.909 1.00 94.19 89 ILE A CA 1
ATOM 729 C C . ILE A 1 89 ? -5.810 7.590 9.487 1.00 94.19 89 ILE A C 1
ATOM 731 O O . ILE A 1 89 ? -6.176 8.458 8.685 1.00 94.19 89 ILE A O 1
ATOM 735 N N . LYS A 1 90 ? -4.583 7.554 10.011 1.00 94.56 90 LYS A N 1
ATOM 736 C CA . LYS A 1 90 ? -3.530 8.505 9.660 1.00 94.56 90 LYS A CA 1
ATOM 737 C C . LYS A 1 90 ? -3.228 8.442 8.164 1.00 94.56 90 LYS A C 1
ATOM 739 O O . LYS A 1 90 ? -3.339 9.455 7.479 1.00 94.56 90 LYS A O 1
ATOM 744 N N . GLU A 1 91 ? -2.946 7.253 7.645 1.00 96.19 91 GLU A N 1
ATOM 745 C CA . GLU A 1 91 ? -2.623 7.023 6.236 1.00 96.19 91 GLU A CA 1
ATOM 746 C C . GLU A 1 91 ? -3.772 7.411 5.299 1.00 96.19 91 GLU A C 1
ATOM 748 O O . GLU A 1 91 ? -3.571 8.082 4.283 1.00 96.19 91 GLU A O 1
ATOM 753 N N . MET A 1 92 ? -5.005 7.066 5.672 1.00 94.12 92 MET A N 1
ATOM 754 C CA . MET A 1 92 ? -6.213 7.466 4.954 1.00 94.12 92 MET A CA 1
ATOM 755 C C . MET A 1 92 ? -6.377 8.992 4.923 1.00 94.12 92 MET A C 1
ATOM 757 O O . MET A 1 92 ? -6.816 9.533 3.909 1.00 94.12 92 MET A O 1
ATOM 761 N N . THR A 1 93 ? -6.037 9.689 6.009 1.00 90.62 93 THR A N 1
ATOM 762 C CA . THR A 1 93 ? -6.153 11.152 6.103 1.00 90.62 93 THR A CA 1
ATOM 763 C C . THR A 1 93 ? -5.058 11.854 5.304 1.00 90.62 93 THR A C 1
ATOM 765 O O . THR A 1 93 ? -5.341 12.802 4.577 1.00 90.62 93 THR A O 1
ATOM 768 N N . GLU A 1 94 ? -3.814 11.388 5.413 1.00 91.44 94 GLU A N 1
ATOM 769 C CA . GLU A 1 94 ? -2.657 12.022 4.773 1.00 91.44 94 GLU A CA 1
ATOM 770 C C . GLU A 1 94 ? -2.586 11.734 3.269 1.00 91.44 94 GLU A C 1
ATOM 772 O O . GLU A 1 94 ? -2.220 12.607 2.481 1.00 91.44 94 GLU A O 1
ATOM 777 N N . ARG A 1 95 ? -2.912 10.505 2.854 1.00 93.62 95 ARG A N 1
ATOM 778 C CA . ARG A 1 95 ? -2.652 10.002 1.491 1.00 93.62 95 ARG A CA 1
ATOM 779 C C . ARG A 1 95 ? -3.901 9.504 0.773 1.00 93.62 95 ARG A C 1
ATOM 781 O O . ARG A 1 95 ? -3.839 9.208 -0.421 1.00 93.62 95 ARG A O 1
ATOM 788 N N . GLY A 1 96 ? -5.032 9.447 1.468 1.00 94.62 96 GLY A N 1
ATOM 789 C CA . GLY A 1 96 ? -6.308 9.005 0.927 1.00 94.62 96 GLY A CA 1
ATOM 790 C C . GLY A 1 96 ? -6.564 7.511 1.110 1.00 94.62 96 GLY A C 1
ATOM 791 O O . GLY A 1 96 ? -5.657 6.698 1.260 1.00 94.62 96 GLY A O 1
ATOM 792 N N . TRP A 1 97 ? -7.845 7.150 1.029 1.00 92.50 97 TRP A N 1
ATOM 793 C CA . TRP A 1 97 ? -8.358 5.786 1.201 1.00 92.50 97 TRP A CA 1
ATOM 794 C C . TRP A 1 97 ? -7.662 4.727 0.325 1.00 92.50 97 TRP A C 1
ATOM 796 O O . TRP A 1 97 ? -7.424 3.606 0.758 1.00 92.50 97 TRP A O 1
ATOM 806 N N . ASN A 1 98 ? -7.343 5.079 -0.923 1.00 94.94 98 ASN A N 1
ATOM 807 C CA . ASN A 1 98 ? -6.769 4.153 -1.902 1.00 94.94 98 ASN A CA 1
ATOM 808 C C . ASN A 1 98 ? -5.231 4.161 -1.922 1.00 94.94 98 ASN A C 1
ATOM 810 O O . ASN A 1 98 ? -4.651 3.646 -2.880 1.00 94.94 98 ASN A O 1
ATOM 814 N N . SER A 1 99 ? -4.570 4.759 -0.926 1.00 97.31 99 SER A N 1
ATOM 815 C CA . SER A 1 99 ? -3.108 4.748 -0.847 1.00 97.31 99 SER A CA 1
ATOM 816 C C . SER A 1 99 ? -2.575 3.320 -0.679 1.00 97.31 99 SER A C 1
ATOM 818 O O . SER A 1 99 ? -3.278 2.424 -0.204 1.00 97.31 99 SER A O 1
ATOM 820 N N . SER A 1 100 ? -1.331 3.082 -1.105 1.00 97.69 100 SER A N 1
ATOM 821 C CA . SER A 1 100 ? -0.727 1.748 -0.971 1.00 97.69 100 SER A CA 1
ATOM 822 C C . SER A 1 100 ? -0.463 1.400 0.493 1.00 97.69 100 SER A C 1
ATOM 824 O O . SER A 1 100 ? -0.523 0.231 0.845 1.00 97.69 100 SER A O 1
ATOM 826 N N . GLU A 1 101 ? -0.235 2.401 1.342 1.00 98.12 101 GLU A N 1
ATOM 827 C CA . GLU A 1 101 ? -0.061 2.269 2.788 1.00 98.12 101 GLU A CA 1
ATOM 828 C C . GLU A 1 101 ? -1.357 1.847 3.472 1.00 98.12 101 GLU A C 1
ATOM 830 O O . GLU A 1 101 ? -1.380 0.850 4.186 1.00 98.12 101 GLU A O 1
ATOM 835 N N . ALA A 1 102 ? -2.459 2.545 3.184 1.00 98.06 102 ALA A N 1
ATOM 836 C CA . ALA A 1 102 ? -3.769 2.197 3.722 1.00 98.06 102 ALA A CA 1
ATOM 837 C C . ALA A 1 102 ? -4.182 0.781 3.284 1.00 98.06 102 ALA A C 1
ATOM 839 O O . ALA A 1 102 ? -4.667 -0.008 4.093 1.00 98.06 102 ALA A O 1
ATOM 840 N N . GLN A 1 103 ? -3.935 0.424 2.018 1.00 98.31 103 GLN A N 1
ATOM 841 C CA . GLN A 1 103 ? -4.171 -0.935 1.524 1.00 98.31 103 GLN A CA 1
ATOM 842 C C . GLN A 1 103 ? -3.250 -1.971 2.171 1.00 98.31 103 GLN A C 1
ATOM 844 O O . GLN A 1 103 ? -3.700 -3.088 2.407 1.00 98.31 103 GLN A O 1
ATOM 849 N N . LEU A 1 104 ? -1.985 -1.631 2.433 1.00 98.44 104 LEU A N 1
ATOM 850 C CA . LEU A 1 104 ? -1.028 -2.530 3.075 1.00 98.44 104 LEU A CA 1
ATOM 851 C C . LEU A 1 104 ? -1.484 -2.878 4.492 1.00 98.44 104 LEU A C 1
ATOM 853 O O . LEU A 1 104 ? -1.575 -4.058 4.804 1.00 98.44 104 LEU A O 1
ATOM 857 N N . ILE A 1 105 ? -1.868 -1.877 5.287 1.00 98.38 105 ILE A N 1
ATOM 858 C CA . ILE A 1 105 ? -2.365 -2.083 6.654 1.00 98.38 105 ILE A CA 1
ATOM 859 C C . ILE A 1 105 ? -3.581 -3.020 6.649 1.00 98.38 105 ILE A C 1
ATOM 861 O O . ILE A 1 105 ? -3.610 -4.010 7.372 1.00 98.38 105 ILE A O 1
ATOM 865 N N . LEU A 1 106 ? -4.560 -2.776 5.769 1.00 98.12 106 LEU A N 1
ATOM 866 C CA . LEU A 1 106 ? -5.743 -3.641 5.655 1.00 98.12 106 LEU A CA 1
ATOM 867 C C . LEU A 1 106 ? -5.434 -5.040 5.099 1.00 98.12 106 LEU A C 1
ATOM 869 O O . LEU A 1 106 ? -6.197 -5.970 5.340 1.00 98.12 106 LEU A O 1
ATOM 873 N N . ALA A 1 107 ? -4.372 -5.195 4.306 1.00 97.94 107 ALA A N 1
ATOM 874 C CA . ALA A 1 107 ? -3.947 -6.493 3.790 1.00 97.94 107 ALA A CA 1
ATOM 875 C C . ALA A 1 107 ? -3.172 -7.317 4.832 1.00 97.94 107 ALA A C 1
ATOM 877 O O . ALA A 1 107 ? -3.126 -8.540 4.716 1.00 97.94 107 ALA A O 1
ATOM 878 N N . GLU A 1 108 ? -2.543 -6.662 5.809 1.00 98.06 108 GLU A N 1
ATOM 879 C CA . GLU A 1 108 ? -1.813 -7.308 6.908 1.00 98.06 108 GLU A CA 1
ATOM 880 C C . GLU A 1 108 ? -2.702 -7.589 8.123 1.00 98.06 108 GLU A C 1
ATOM 882 O O . GLU A 1 108 ? -2.406 -8.507 8.888 1.00 98.06 108 GLU A O 1
ATOM 887 N N . ASP A 1 109 ? -3.803 -6.849 8.270 1.00 98.31 109 ASP A N 1
ATOM 888 C CA . ASP A 1 109 ? -4.726 -6.950 9.394 1.00 98.31 109 ASP A CA 1
ATOM 889 C C . ASP A 1 109 ? -6.161 -7.270 8.942 1.00 98.31 109 ASP A C 1
ATOM 891 O O . ASP A 1 109 ? -6.993 -6.390 8.690 1.00 98.31 109 ASP A O 1
ATOM 895 N N . ASP A 1 110 ? -6.460 -8.569 8.862 1.00 97.88 110 ASP A N 1
ATOM 896 C CA . ASP A 1 110 ? -7.791 -9.062 8.504 1.00 97.88 110 ASP A CA 1
ATOM 897 C C . ASP A 1 110 ? -8.866 -8.684 9.534 1.00 97.88 110 ASP A C 1
ATOM 899 O O . ASP A 1 110 ? -10.008 -8.445 9.142 1.00 97.88 110 ASP A O 1
ATOM 903 N N . VAL A 1 111 ? -8.517 -8.577 10.823 1.00 98.00 111 VAL A N 1
ATOM 904 C CA . VAL A 1 111 ? -9.464 -8.207 11.890 1.00 98.00 111 VAL A CA 1
ATOM 905 C C . VAL A 1 111 ? -9.934 -6.773 11.681 1.00 98.00 111 VAL A C 1
ATOM 907 O O . VAL A 1 111 ? -11.139 -6.508 11.643 1.00 98.00 111 VAL A O 1
ATOM 910 N N . LEU A 1 112 ? -8.994 -5.852 11.461 1.00 97.31 112 LEU A N 1
ATOM 911 C CA . LEU A 1 112 ? -9.300 -4.466 11.129 1.00 97.31 112 LEU A CA 1
ATOM 912 C C . LEU A 1 112 ? -10.108 -4.356 9.833 1.00 97.31 112 LEU A C 1
ATOM 914 O O . LEU A 1 112 ? -11.108 -3.634 9.774 1.00 97.31 112 LEU A O 1
ATOM 918 N N . ARG A 1 113 ? -9.684 -5.068 8.785 1.00 97.81 113 ARG A N 1
ATOM 919 C CA . ARG A 1 113 ? -10.346 -5.054 7.477 1.00 97.81 113 ARG A CA 1
ATOM 920 C C . ARG A 1 113 ? -11.800 -5.512 7.571 1.00 97.81 113 ARG A C 1
ATOM 922 O O . ARG A 1 113 ? -12.680 -4.851 7.016 1.00 97.81 113 ARG A O 1
ATOM 929 N N . GLU A 1 114 ? -12.054 -6.615 8.270 1.00 97.44 114 GLU A N 1
ATOM 930 C CA . GLU A 1 114 ? -13.397 -7.161 8.479 1.00 97.44 114 GLU A CA 1
ATOM 931 C C . GLU A 1 114 ? -14.252 -6.252 9.355 1.00 97.44 114 GLU A C 1
ATOM 933 O O . GLU A 1 114 ? -15.402 -5.983 9.002 1.00 97.44 114 GLU A O 1
ATOM 938 N N . TYR A 1 115 ? -13.686 -5.712 10.438 1.00 95.56 115 TYR A N 1
ATOM 939 C CA . TYR A 1 115 ? -14.362 -4.746 11.303 1.00 95.56 115 TYR A CA 1
ATOM 940 C C . TYR A 1 115 ? -14.856 -3.521 10.525 1.00 95.56 115 TYR A C 1
ATOM 942 O O . TYR A 1 115 ? -15.985 -3.065 10.710 1.00 95.56 115 TYR A O 1
ATOM 950 N N . LEU A 1 116 ? -14.028 -3.003 9.617 1.00 94.75 116 LEU A N 1
ATOM 951 C CA . LEU A 1 116 ? -14.391 -1.869 8.775 1.00 94.75 116 LEU A CA 1
ATOM 952 C C . LEU A 1 116 ? -15.293 -2.246 7.581 1.00 94.75 116 LEU A C 1
ATOM 954 O O . LEU A 1 116 ? -15.775 -1.352 6.881 1.00 94.75 116 LEU A O 1
ATOM 958 N N . GLY A 1 117 ? -15.543 -3.538 7.351 1.00 96.31 117 GLY A N 1
ATOM 959 C CA . GLY A 1 117 ? -16.431 -4.038 6.302 1.00 96.31 117 GLY A CA 1
ATOM 960 C C . GLY A 1 117 ? -15.834 -4.022 4.892 1.00 96.31 117 GLY A C 1
ATOM 961 O O . GLY A 1 117 ? -16.586 -3.887 3.925 1.00 96.31 117 GLY A O 1
ATOM 962 N N . TYR A 1 118 ? -14.509 -4.138 4.752 1.00 96.25 118 TYR A N 1
ATOM 963 C CA . TYR A 1 118 ? -13.847 -4.153 3.444 1.00 96.25 118 TYR A CA 1
ATOM 964 C C . TYR A 1 118 ? -13.620 -5.558 2.894 1.00 96.25 118 TYR A C 1
ATOM 966 O O . TYR A 1 118 ? -13.261 -6.493 3.614 1.00 96.25 118 TYR A O 1
ATOM 974 N N . ASP A 1 119 ? -13.758 -5.682 1.573 1.00 97.56 119 ASP A N 1
ATOM 975 C CA . ASP A 1 119 ? -13.374 -6.886 0.841 1.00 97.56 119 ASP A CA 1
ATOM 976 C C . ASP A 1 119 ? -11.859 -7.154 0.958 1.00 97.56 119 ASP A C 1
ATOM 978 O O . ASP A 1 119 ? -11.073 -6.210 1.100 1.00 97.56 119 ASP A O 1
ATOM 982 N N . PRO A 1 120 ? -11.419 -8.421 0.835 1.00 97.56 120 PRO A N 1
ATOM 983 C CA . PRO A 1 120 ? -10.001 -8.757 0.769 1.00 97.56 120 PRO A CA 1
ATOM 984 C C . PRO A 1 120 ? -9.262 -7.985 -0.330 1.00 97.56 120 PRO A C 1
ATOM 986 O O . PRO A 1 120 ? -9.720 -7.888 -1.477 1.00 97.56 120 PRO A O 1
ATOM 989 N N . ILE A 1 121 ? -8.080 -7.469 0.010 1.00 97.06 121 ILE A N 1
ATOM 990 C CA . ILE A 1 121 ? -7.237 -6.728 -0.926 1.00 97.06 121 ILE A CA 1
ATOM 991 C C . ILE A 1 121 ? -6.703 -7.686 -1.995 1.00 97.06 121 ILE A C 1
ATOM 993 O O . ILE A 1 121 ? -6.004 -8.654 -1.710 1.00 97.06 121 ILE A O 1
ATOM 997 N N . LYS A 1 122 ? -7.041 -7.415 -3.260 1.00 97.00 122 LYS A N 1
ATOM 998 C CA . LYS A 1 122 ? -6.646 -8.264 -4.401 1.00 97.00 122 LYS A CA 1
ATOM 999 C C . LYS A 1 122 ? -5.172 -8.120 -4.775 1.00 97.00 122 LYS A C 1
ATOM 1001 O O . LYS A 1 122 ? -4.615 -9.002 -5.423 1.00 97.00 122 LYS A O 1
ATOM 1006 N N . THR A 1 123 ? -4.565 -6.985 -4.439 1.00 96.44 123 THR A N 1
ATOM 1007 C CA . THR A 1 123 ? -3.156 -6.721 -4.727 1.00 96.44 123 THR A CA 1
ATOM 1008 C C . THR A 1 123 ? -2.287 -7.612 -3.838 1.00 96.44 123 THR A C 1
ATOM 1010 O O . THR A 1 123 ? -2.480 -7.594 -2.624 1.00 96.44 123 THR A O 1
ATOM 1013 N N . PRO A 1 124 ? -1.313 -8.360 -4.390 1.00 96.81 124 PRO A N 1
ATOM 1014 C CA . PRO A 1 124 ? -0.428 -9.182 -3.574 1.00 96.81 124 PRO A CA 1
ATOM 1015 C C . PRO A 1 124 ? 0.318 -8.350 -2.527 1.00 96.81 124 PRO A C 1
ATOM 1017 O O . PRO A 1 124 ? 0.857 -7.287 -2.848 1.00 96.81 124 PRO A O 1
ATOM 1020 N N . LEU A 1 125 ? 0.419 -8.871 -1.302 1.00 97.00 125 LEU A N 1
ATOM 1021 C CA . LEU A 1 125 ? 1.049 -8.178 -0.174 1.00 97.00 125 LEU A CA 1
ATOM 1022 C C . LEU A 1 125 ? 2.480 -7.713 -0.491 1.00 97.00 125 LEU A C 1
ATOM 1024 O O . LEU A 1 125 ? 2.859 -6.581 -0.202 1.00 97.00 125 LEU A O 1
ATOM 1028 N N . ALA A 1 126 ? 3.259 -8.555 -1.175 1.00 97.25 126 ALA A N 1
ATOM 1029 C CA . ALA A 1 126 ? 4.616 -8.215 -1.589 1.00 97.25 126 ALA A CA 1
ATOM 1030 C C . ALA A 1 126 ? 4.673 -7.003 -2.542 1.00 97.25 126 ALA A C 1
ATOM 1032 O O . ALA A 1 126 ? 5.613 -6.215 -2.476 1.00 97.25 126 ALA A O 1
ATOM 1033 N N . VAL A 1 127 ? 3.663 -6.807 -3.401 1.00 98.12 127 VAL A N 1
ATOM 1034 C CA . VAL A 1 127 ? 3.585 -5.630 -4.286 1.00 98.12 127 VAL A CA 1
ATOM 1035 C C . VAL A 1 127 ? 3.313 -4.369 -3.480 1.00 98.12 127 VAL A C 1
ATOM 1037 O O . VAL A 1 127 ? 3.936 -3.344 -3.760 1.00 98.12 127 VAL A O 1
ATOM 1040 N N . LEU A 1 128 ? 2.406 -4.438 -2.501 1.00 98.12 128 LEU A N 1
ATOM 1041 C CA . LEU A 1 128 ? 2.087 -3.311 -1.623 1.00 98.12 128 LEU A CA 1
ATOM 1042 C C . LEU A 1 128 ? 3.314 -2.896 -0.812 1.00 98.12 128 LEU A C 1
ATOM 1044 O O . LEU A 1 128 ? 3.699 -1.735 -0.881 1.00 98.12 128 LEU A O 1
ATOM 1048 N N . ARG A 1 129 ? 4.003 -3.851 -0.171 1.00 98.12 129 ARG A N 1
ATOM 1049 C CA . ARG A 1 129 ? 5.241 -3.593 0.585 1.00 98.12 129 ARG A CA 1
ATOM 1050 C C . ARG A 1 129 ? 6.304 -2.893 -0.258 1.00 98.12 129 ARG A C 1
ATOM 1052 O O . ARG A 1 129 ? 6.787 -1.839 0.136 1.00 98.12 129 ARG A O 1
ATOM 1059 N N . ILE A 1 130 ? 6.603 -3.419 -1.451 1.00 98.31 130 ILE A N 1
ATOM 1060 C CA . ILE A 1 130 ? 7.581 -2.790 -2.353 1.00 98.31 130 ILE A CA 1
ATOM 1061 C C . ILE A 1 130 ? 7.108 -1.394 -2.791 1.00 98.31 130 ILE A C 1
ATOM 1063 O O . ILE A 1 130 ? 7.919 -0.490 -2.957 1.00 98.31 130 ILE A O 1
ATOM 1067 N N . THR A 1 131 ? 5.808 -1.205 -3.020 1.00 98.06 131 THR A N 1
ATOM 1068 C CA . THR A 1 131 ? 5.275 0.095 -3.458 1.00 98.06 131 THR A CA 1
ATOM 1069 C C . THR A 1 131 ? 5.365 1.144 -2.351 1.00 98.06 131 THR A C 1
ATOM 1071 O O . THR A 1 131 ? 5.738 2.273 -2.640 1.00 98.06 131 THR A O 1
ATOM 1074 N N . VAL A 1 132 ? 5.087 0.772 -1.100 1.00 98.00 132 VAL A N 1
ATOM 1075 C CA . VAL A 1 132 ? 5.248 1.657 0.063 1.00 98.00 132 VAL A CA 1
ATOM 1076 C C . VAL A 1 132 ? 6.723 1.991 0.291 1.00 98.00 132 VAL A C 1
ATOM 1078 O O . VAL A 1 132 ? 7.075 3.161 0.398 1.00 98.00 132 VAL A O 1
ATOM 1081 N N . GLU A 1 133 ? 7.598 0.982 0.287 1.00 98.31 133 GLU A N 1
ATOM 1082 C CA . GLU A 1 133 ? 9.044 1.153 0.488 1.00 98.31 133 GLU A CA 1
ATOM 1083 C C . GLU A 1 133 ? 9.670 2.106 -0.542 1.00 98.31 133 GLU A C 1
ATOM 1085 O O . GLU A 1 133 ? 10.495 2.949 -0.199 1.00 98.31 133 GLU A O 1
ATOM 1090 N N . TRP A 1 134 ? 9.259 1.997 -1.808 1.00 98.25 134 TRP A N 1
ATOM 1091 C CA . TRP A 1 134 ? 9.846 2.752 -2.917 1.00 98.25 134 TRP A CA 1
ATOM 1092 C C . TRP A 1 134 ? 8.991 3.930 -3.390 1.00 98.25 134 TRP A C 1
ATOM 1094 O O . TRP A 1 134 ? 9.207 4.430 -4.496 1.00 98.25 134 TRP A O 1
ATOM 1104 N N . ARG A 1 135 ? 8.045 4.401 -2.571 1.00 96.88 135 ARG A N 1
ATOM 1105 C CA . ARG A 1 135 ? 7.087 5.439 -2.967 1.00 96.88 135 ARG A CA 1
ATOM 1106 C C . ARG A 1 135 ? 7.743 6.729 -3.449 1.00 96.88 135 ARG A C 1
ATOM 1108 O O . ARG A 1 135 ? 7.421 7.203 -4.531 1.00 96.88 135 ARG A O 1
ATOM 1115 N N . GLU A 1 136 ? 8.693 7.272 -2.689 1.00 97.00 136 GLU A N 1
ATOM 1116 C CA . GLU A 1 136 ? 9.376 8.519 -3.067 1.00 97.00 136 GLU A CA 1
ATOM 1117 C C . GLU A 1 136 ? 10.115 8.382 -4.407 1.00 97.00 136 GLU A C 1
ATOM 1119 O O . GLU A 1 136 ? 10.141 9.307 -5.220 1.00 97.00 136 GLU A O 1
ATOM 1124 N N . TRP A 1 137 ? 10.689 7.202 -4.663 1.00 98.00 137 TRP A N 1
ATOM 1125 C CA . TRP A 1 137 ? 11.336 6.894 -5.935 1.00 98.00 137 TRP A CA 1
ATOM 1126 C C . TRP A 1 137 ? 10.338 6.726 -7.072 1.00 98.00 137 TRP A C 1
ATOM 1128 O O . TRP A 1 137 ? 10.654 7.132 -8.187 1.00 98.00 137 TRP A O 1
ATOM 1138 N N . ASP A 1 138 ? 9.164 6.149 -6.817 1.00 97.75 138 ASP A N 1
ATOM 1139 C CA . ASP A 1 138 ? 8.079 6.082 -7.795 1.00 97.75 138 ASP A CA 1
ATOM 1140 C C . ASP A 1 138 ? 7.616 7.483 -8.189 1.00 97.75 138 ASP A C 1
ATOM 1142 O O . ASP A 1 138 ? 7.635 7.801 -9.378 1.00 97.75 138 ASP A O 1
ATOM 1146 N N . ASP A 1 139 ? 7.317 8.338 -7.210 1.00 96.62 139 ASP A N 1
ATOM 1147 C CA . ASP A 1 139 ? 6.887 9.718 -7.443 1.00 96.62 139 ASP A CA 1
ATOM 1148 C C . ASP A 1 139 ? 7.952 10.502 -8.229 1.00 96.62 139 ASP A C 1
ATOM 1150 O O . ASP A 1 139 ? 7.655 11.131 -9.250 1.00 96.62 139 ASP A O 1
ATOM 1154 N N . TRP A 1 140 ? 9.222 10.413 -7.814 1.00 97.44 140 TRP A N 1
ATOM 1155 C CA . TRP A 1 140 ? 10.330 11.060 -8.518 1.00 97.44 140 TRP A CA 1
ATOM 1156 C C . TRP A 1 140 ? 10.519 10.511 -9.938 1.00 97.44 140 TRP A C 1
ATOM 1158 O O . TRP A 1 140 ? 10.659 11.284 -10.886 1.00 97.44 140 TRP A O 1
ATOM 1168 N N . TYR A 1 141 ? 10.516 9.186 -10.112 1.00 97.44 141 TYR A N 1
ATOM 1169 C CA . TYR A 1 141 ? 10.742 8.540 -11.406 1.00 97.44 141 TYR A CA 1
ATOM 1170 C C . TYR A 1 141 ? 9.616 8.843 -12.400 1.00 97.44 141 TYR A C 1
ATOM 1172 O O . TYR A 1 141 ? 9.864 9.051 -13.599 1.00 97.44 141 TYR A O 1
ATOM 1180 N N . ASP A 1 142 ? 8.378 8.875 -11.913 1.00 97.19 142 ASP A N 1
ATOM 1181 C CA . ASP A 1 142 ? 7.206 9.194 -12.714 1.00 97.19 142 ASP A CA 1
ATOM 1182 C C . ASP A 1 142 ? 7.195 10.674 -13.117 1.00 97.19 142 ASP A C 1
ATOM 1184 O O . ASP A 1 142 ? 6.845 10.974 -14.262 1.00 97.19 142 ASP A O 1
ATOM 1188 N N . ALA A 1 143 ? 7.722 11.562 -12.268 1.00 97.38 143 ALA A N 1
ATOM 1189 C CA . ALA A 1 143 ? 7.925 12.979 -12.567 1.00 97.38 143 ALA A CA 1
ATOM 1190 C C . ALA A 1 143 ? 9.116 13.285 -13.502 1.00 97.38 143 ALA A C 1
ATOM 1192 O O . ALA A 1 143 ? 9.235 14.415 -13.972 1.00 97.38 143 ALA A O 1
ATOM 1193 N N . ILE A 1 144 ? 10.005 12.324 -13.802 1.00 96.38 144 ILE A N 1
ATOM 1194 C CA . ILE A 1 144 ? 11.116 12.554 -14.746 1.00 96.38 144 ILE A CA 1
ATOM 1195 C C . ILE A 1 144 ? 10.572 12.957 -16.117 1.00 96.38 144 ILE A C 1
ATOM 1197 O O . ILE A 1 144 ? 9.809 12.210 -16.734 1.00 96.38 144 ILE A O 1
ATOM 1201 N N . GLU A 1 145 ? 11.088 14.061 -16.651 1.00 96.19 145 GLU A N 1
ATOM 1202 C CA . GLU A 1 145 ? 10.888 14.518 -18.027 1.00 96.19 145 GLU A CA 1
ATOM 1203 C C . GLU A 1 145 ? 12.195 14.442 -18.845 1.00 96.19 145 GLU A C 1
ATOM 1205 O O . GLU A 1 145 ? 13.250 14.029 -18.357 1.00 96.19 145 GLU A O 1
ATOM 1210 N N . GLY A 1 146 ? 12.135 14.796 -20.133 1.00 95.00 146 GLY A N 1
ATOM 1211 C CA . GLY A 1 146 ? 13.343 14.962 -20.947 1.00 95.00 146 GLY A CA 1
ATOM 1212 C C . GLY A 1 146 ? 14.153 16.187 -20.508 1.00 95.00 146 GLY A C 1
ATOM 1213 O O . GLY A 1 146 ? 13.583 17.189 -20.090 1.00 95.00 146 GLY A O 1
ATOM 1214 N N . ILE A 1 147 ? 15.481 16.133 -20.633 1.00 95.69 147 ILE A N 1
ATOM 1215 C CA . ILE A 1 147 ? 16.383 17.226 -20.222 1.00 95.69 147 ILE A CA 1
ATOM 1216 C C . ILE A 1 147 ? 17.289 17.650 -21.376 1.00 95.69 147 ILE A C 1
ATOM 1218 O O . ILE A 1 147 ? 17.615 16.840 -22.239 1.00 95.69 147 ILE A O 1
ATOM 1222 N N . THR A 1 148 ? 17.736 18.907 -21.391 1.00 96.25 148 THR A N 1
ATOM 1223 C CA . THR A 1 148 ? 18.763 19.381 -22.335 1.00 96.25 148 THR A CA 1
ATOM 1224 C C . THR A 1 148 ? 19.995 19.838 -21.567 1.00 96.25 148 THR A C 1
ATOM 1226 O O . THR A 1 148 ? 19.900 20.729 -20.728 1.00 96.25 148 THR A O 1
ATOM 1229 N N . VAL A 1 149 ? 21.147 19.233 -21.856 1.00 94.94 149 VAL A N 1
ATOM 1230 C CA . VAL A 1 149 ? 22.434 19.524 -21.207 1.00 94.94 149 VAL A CA 1
ATOM 1231 C C . VAL A 1 149 ? 23.438 19.876 -22.297 1.00 94.94 149 VAL A C 1
ATOM 1233 O O . VAL A 1 149 ? 23.615 19.103 -23.233 1.00 94.94 149 VAL A O 1
ATOM 1236 N N . GLU A 1 150 ? 24.048 21.061 -22.212 1.00 94.25 150 GLU A N 1
ATOM 1237 C CA . GLU A 1 150 ? 25.053 21.542 -23.182 1.00 94.25 150 GLU A CA 1
ATOM 1238 C C . GLU A 1 150 ? 24.587 21.486 -24.655 1.00 94.25 150 GLU A C 1
ATOM 1240 O O . GLU A 1 150 ? 25.353 21.202 -25.571 1.00 94.25 150 GLU A O 1
ATOM 1245 N N . GLY A 1 151 ? 23.298 21.746 -24.898 1.00 95.56 151 GLY A N 1
ATOM 1246 C CA . GLY A 1 151 ? 22.706 21.699 -26.241 1.00 95.56 151 GLY A CA 1
ATOM 1247 C C . GLY A 1 151 ? 22.367 20.291 -26.749 1.00 95.56 151 GLY A C 1
ATOM 1248 O O . GLY A 1 151 ? 21.864 20.159 -27.862 1.00 95.56 151 GLY A O 1
ATOM 1249 N N . VAL A 1 152 ? 22.584 19.247 -25.942 1.00 95.75 152 VAL A N 1
ATOM 1250 C CA . VAL A 1 152 ? 22.170 17.867 -26.229 1.00 95.75 152 VAL A CA 1
ATOM 1251 C C . VAL A 1 152 ? 20.878 17.556 -25.479 1.00 95.75 152 VAL A C 1
ATOM 1253 O O . VAL A 1 152 ? 20.836 17.616 -24.250 1.00 95.75 152 VAL A O 1
ATOM 1256 N N . THR A 1 153 ? 19.817 17.206 -26.210 1.00 96.56 153 THR A N 1
ATOM 1257 C CA . THR A 1 153 ? 18.527 16.817 -25.623 1.00 96.56 153 THR A CA 1
ATOM 1258 C C . THR A 1 153 ? 18.455 15.309 -25.392 1.00 96.56 153 THR A C 1
ATOM 1260 O O . THR A 1 153 ? 18.611 14.512 -26.317 1.00 96.56 153 THR A O 1
ATOM 1263 N N . TYR A 1 154 ? 18.158 14.928 -24.155 1.00 97.12 154 TYR A N 1
ATOM 1264 C CA . TYR A 1 154 ? 17.889 13.568 -23.720 1.00 97.12 154 TYR A CA 1
ATOM 1265 C C . TYR A 1 154 ? 16.385 13.370 -23.566 1.00 97.12 154 TYR A C 1
ATOM 1267 O O . TYR A 1 154 ? 15.696 14.125 -22.880 1.00 97.12 154 TYR A O 1
ATOM 1275 N N . THR A 1 155 ? 15.871 12.321 -24.196 1.00 97.56 155 THR A N 1
ATOM 1276 C CA . THR A 1 155 ? 14.471 11.912 -24.056 1.00 97.56 155 THR A CA 1
ATOM 1277 C C . THR A 1 155 ? 14.191 11.394 -22.645 1.00 97.56 155 THR A C 1
ATOM 1279 O O . THR A 1 155 ? 15.078 10.839 -21.992 1.00 97.56 155 THR A O 1
ATOM 1282 N N . GLN A 1 156 ? 12.933 11.480 -22.204 1.00 96.69 156 GLN A N 1
ATOM 1283 C CA . GLN A 1 156 ? 12.474 10.913 -20.930 1.00 96.69 156 GLN A CA 1
ATOM 1284 C C . GLN A 1 156 ? 12.913 9.448 -20.757 1.00 96.69 156 GLN A C 1
ATOM 1286 O O . GLN A 1 156 ? 13.403 9.062 -19.700 1.00 96.69 156 GLN A O 1
ATOM 1291 N N . THR A 1 157 ? 12.814 8.635 -21.815 1.00 97.06 157 THR A N 1
ATOM 1292 C CA . THR A 1 157 ? 13.240 7.226 -21.807 1.00 97.06 157 THR A CA 1
ATOM 1293 C C . THR A 1 157 ? 14.732 7.063 -21.512 1.00 97.06 157 THR A C 1
ATOM 1295 O O . THR A 1 157 ? 15.115 6.142 -20.792 1.00 97.06 157 THR A O 1
ATOM 1298 N N . GLN A 1 158 ? 15.589 7.941 -22.043 1.00 96.69 158 GLN A N 1
ATOM 1299 C CA . GLN A 1 158 ? 17.032 7.896 -21.784 1.00 96.69 158 GLN A CA 1
ATOM 1300 C C . GLN A 1 158 ? 17.353 8.293 -20.343 1.00 96.69 158 GLN A C 1
ATOM 1302 O O . GLN A 1 158 ? 18.133 7.601 -19.690 1.00 96.69 158 GLN A O 1
ATOM 1307 N N . VAL A 1 159 ? 16.718 9.353 -19.835 1.00 97.25 159 VAL A N 1
ATOM 1308 C CA . VAL A 1 159 ? 16.914 9.819 -18.453 1.00 97.25 159 VAL A CA 1
ATOM 1309 C C . VAL A 1 159 ? 16.433 8.762 -17.459 1.00 97.25 159 VAL A C 1
ATOM 1311 O O . VAL A 1 159 ? 17.180 8.370 -16.567 1.00 97.25 159 VAL A O 1
ATOM 1314 N N . ARG A 1 160 ? 15.236 8.203 -17.669 1.00 97.62 160 ARG A N 1
ATOM 1315 C CA . ARG A 1 160 ? 14.694 7.103 -16.858 1.00 97.62 160 ARG A CA 1
ATOM 1316 C C . ARG A 1 160 ? 15.581 5.862 -16.885 1.00 97.62 160 ARG A C 1
ATOM 1318 O O . ARG A 1 160 ? 15.835 5.265 -15.845 1.00 97.62 160 ARG A O 1
ATOM 1325 N N . LYS A 1 161 ? 16.111 5.485 -18.053 1.00 96.38 161 LYS A N 1
ATOM 1326 C CA . LYS A 1 161 ? 17.064 4.371 -18.148 1.00 96.38 161 LYS A CA 1
ATOM 1327 C C . LYS A 1 161 ? 18.319 4.638 -17.314 1.00 96.38 161 LYS A C 1
ATOM 1329 O O . LYS A 1 161 ? 18.781 3.731 -16.630 1.00 96.38 161 LYS A O 1
ATOM 1334 N N . GLN A 1 162 ? 18.847 5.861 -17.353 1.00 96.56 162 GLN A N 1
ATOM 1335 C CA . GLN A 1 162 ? 20.008 6.237 -16.551 1.00 96.56 162 GLN A CA 1
ATOM 1336 C C . GLN A 1 162 ? 19.698 6.231 -15.049 1.00 96.56 162 GLN A C 1
ATOM 1338 O O . GLN A 1 162 ? 20.515 5.755 -14.267 1.00 96.56 162 GLN A O 1
ATOM 1343 N N . ALA A 1 163 ? 18.505 6.671 -14.650 1.00 96.88 163 ALA A N 1
ATOM 1344 C CA . ALA A 1 163 ? 18.052 6.611 -13.264 1.00 96.88 163 ALA A CA 1
ATOM 1345 C C . ALA A 1 163 ? 18.042 5.175 -12.710 1.00 96.88 163 ALA A C 1
ATOM 1347 O O . ALA A 1 163 ? 18.542 4.937 -11.614 1.00 96.88 163 ALA A O 1
ATOM 1348 N N . LEU A 1 164 ? 17.560 4.202 -13.493 1.00 96.94 164 LEU A N 1
ATOM 1349 C CA . LEU A 1 164 ? 17.583 2.784 -13.102 1.00 96.94 164 LEU A CA 1
ATOM 1350 C C . LEU A 1 164 ? 19.003 2.202 -13.024 1.00 96.94 164 LEU A C 1
ATOM 1352 O O . LEU A 1 164 ? 19.235 1.261 -12.274 1.00 96.94 164 LEU A O 1
ATOM 1356 N N . ILE A 1 165 ? 19.955 2.743 -13.790 1.00 96.69 165 ILE A N 1
ATOM 1357 C CA . ILE A 1 165 ? 21.373 2.363 -13.685 1.00 96.69 165 ILE A CA 1
ATOM 1358 C C . ILE A 1 165 ? 21.983 2.938 -12.401 1.00 96.69 165 ILE A C 1
ATOM 1360 O O . ILE A 1 165 ? 22.793 2.276 -11.758 1.00 96.69 165 ILE A O 1
ATOM 1364 N N . MET A 1 166 ? 21.599 4.161 -12.029 1.00 97.38 166 MET A N 1
ATOM 1365 C CA . MET A 1 166 ? 22.089 4.827 -10.821 1.00 97.38 166 MET A CA 1
ATOM 1366 C C . MET A 1 166 ? 21.519 4.233 -9.531 1.00 97.38 166 MET A C 1
ATOM 1368 O O . MET A 1 166 ? 22.201 4.271 -8.511 1.00 97.38 166 MET A O 1
ATOM 1372 N N . ASN A 1 167 ? 20.304 3.683 -9.573 1.00 98.00 167 ASN A N 1
ATOM 1373 C CA . ASN A 1 167 ? 19.693 2.984 -8.449 1.00 98.00 167 ASN A CA 1
ATOM 1374 C C . ASN A 1 167 ? 19.295 1.546 -8.842 1.00 98.00 167 ASN A C 1
ATOM 1376 O O . ASN A 1 167 ? 18.142 1.296 -9.218 1.00 98.00 167 ASN A O 1
ATOM 1380 N N . PRO A 1 168 ? 20.243 0.591 -8.770 1.00 97.62 168 PRO A N 1
ATOM 1381 C CA . PRO A 1 168 ? 19.984 -0.795 -9.144 1.00 97.62 168 PRO A CA 1
ATOM 1382 C C . PRO A 1 168 ? 18.990 -1.494 -8.205 1.00 97.62 168 PRO A C 1
ATOM 1384 O O . PRO A 1 168 ? 18.247 -2.360 -8.662 1.00 97.62 168 PRO A O 1
ATOM 1387 N N . GLU A 1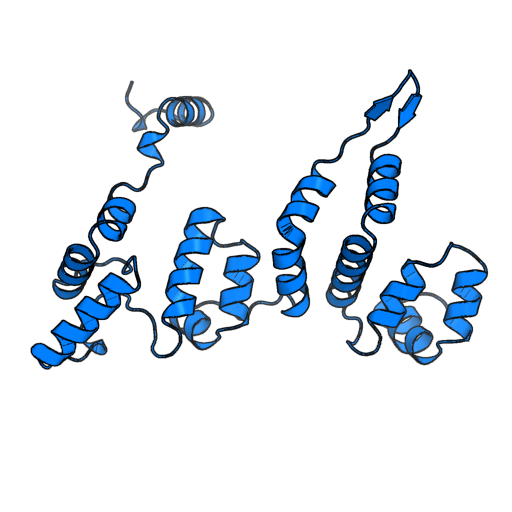 169 ? 18.926 -1.113 -6.927 1.00 98.19 169 GLU A N 1
ATOM 1388 C CA . GLU A 1 169 ? 17.990 -1.696 -5.953 1.00 98.19 169 GLU A CA 1
ATOM 1389 C C . GLU A 1 169 ? 16.541 -1.366 -6.319 1.00 98.19 169 GLU A C 1
ATOM 1391 O O . GLU A 1 169 ? 15.708 -2.267 -6.439 1.00 98.19 169 GLU A O 1
ATOM 1396 N N . TYR A 1 170 ? 16.262 -0.099 -6.636 1.00 98.19 170 TYR A N 1
ATOM 1397 C CA . TYR A 1 170 ? 14.953 0.317 -7.133 1.00 98.19 170 TYR A CA 1
ATOM 1398 C C . TYR A 1 170 ? 14.596 -0.368 -8.461 1.00 98.19 170 TYR A C 1
ATOM 1400 O O . TYR A 1 170 ? 13.459 -0.799 -8.670 1.00 98.19 170 TYR A O 1
ATOM 1408 N N . ALA A 1 171 ? 15.567 -0.520 -9.369 1.00 98.12 171 ALA A N 1
ATOM 1409 C CA . ALA A 1 171 ? 15.350 -1.234 -10.624 1.00 98.12 171 ALA A CA 1
ATOM 1410 C C . ALA A 1 171 ? 14.946 -2.700 -10.384 1.00 98.12 171 ALA A C 1
ATOM 1412 O O . ALA A 1 171 ? 13.994 -3.181 -11.006 1.00 98.12 171 ALA A O 1
ATOM 1413 N N . VAL A 1 172 ? 15.611 -3.388 -9.450 1.00 98.31 172 VAL A N 1
ATOM 1414 C CA . VAL A 1 172 ? 15.246 -4.742 -9.009 1.00 98.31 172 VAL A CA 1
ATOM 1415 C C . VAL A 1 172 ? 13.845 -4.754 -8.396 1.00 98.31 172 VAL A C 1
ATOM 1417 O O . VAL A 1 172 ? 13.011 -5.558 -8.810 1.00 98.31 172 VAL A O 1
ATOM 1420 N N . ALA A 1 173 ? 13.545 -3.834 -7.479 1.00 98.44 173 ALA A N 1
ATOM 1421 C CA . ALA A 1 173 ? 12.245 -3.719 -6.824 1.00 98.44 173 ALA A CA 1
ATOM 1422 C C . ALA A 1 173 ? 11.093 -3.533 -7.831 1.00 98.44 173 ALA A C 1
ATOM 1424 O O . ALA A 1 173 ? 10.070 -4.223 -7.758 1.00 98.44 173 ALA A O 1
ATOM 1425 N N . ARG A 1 174 ? 11.272 -2.676 -8.848 1.00 98.19 174 ARG A N 1
ATOM 1426 C CA . ARG A 1 174 ? 10.317 -2.533 -9.963 1.00 98.19 174 ARG A CA 1
ATOM 1427 C C . ARG A 1 174 ? 10.099 -3.852 -10.703 1.00 98.19 174 ARG A C 1
ATOM 1429 O O . ARG A 1 174 ? 8.956 -4.222 -10.953 1.00 98.19 174 ARG A O 1
ATOM 1436 N N . ARG A 1 175 ? 11.170 -4.588 -11.015 1.00 98.31 175 ARG A N 1
ATOM 1437 C CA . ARG A 1 175 ? 11.064 -5.889 -11.697 1.00 98.31 175 ARG A CA 1
ATOM 1438 C C . ARG A 1 175 ? 10.362 -6.943 -10.849 1.00 98.31 175 ARG A C 1
ATOM 1440 O O . ARG A 1 175 ? 9.584 -7.711 -11.406 1.00 98.31 175 ARG A O 1
ATOM 1447 N N . LYS A 1 176 ? 10.580 -6.949 -9.532 1.00 98.50 176 LYS A N 1
ATOM 1448 C CA . LYS A 1 176 ? 9.846 -7.821 -8.604 1.00 98.50 176 LYS A CA 1
ATOM 1449 C C . LYS A 1 176 ? 8.351 -7.500 -8.610 1.00 98.50 176 LYS A C 1
ATOM 1451 O O . LYS A 1 176 ? 7.545 -8.414 -8.742 1.00 98.50 176 LYS A O 1
ATOM 1456 N N . ARG A 1 177 ? 7.966 -6.215 -8.578 1.00 98.00 177 ARG A N 1
ATOM 1457 C CA . ARG A 1 177 ? 6.552 -5.810 -8.723 1.00 98.00 177 ARG A CA 1
ATOM 1458 C C . ARG A 1 177 ? 5.943 -6.273 -10.041 1.00 98.00 177 ARG A C 1
ATOM 1460 O O . ARG A 1 177 ? 4.826 -6.783 -10.030 1.00 98.00 177 ARG A O 1
ATOM 1467 N N . ASP A 1 178 ? 6.666 -6.129 -11.152 1.00 97.81 178 ASP A N 1
ATOM 1468 C CA . ASP A 1 178 ? 6.213 -6.628 -12.456 1.00 97.81 178 ASP A CA 1
ATOM 1469 C C . ASP A 1 178 ? 5.976 -8.149 -12.418 1.00 97.81 178 ASP A C 1
ATOM 1471 O O . ASP A 1 178 ? 4.947 -8.613 -12.904 1.00 97.81 178 ASP A O 1
ATOM 1475 N N . ALA A 1 179 ? 6.883 -8.910 -11.789 1.00 98.31 179 ALA A N 1
ATOM 1476 C CA . ALA A 1 179 ? 6.776 -10.364 -11.646 1.00 98.31 179 ALA A CA 1
ATOM 1477 C C . ALA A 1 179 ? 5.511 -10.774 -10.873 1.00 98.31 179 ALA A C 1
ATOM 1479 O O . ALA A 1 179 ? 4.710 -11.570 -11.363 1.00 98.31 179 ALA A O 1
ATOM 1480 N N . TYR A 1 180 ? 5.281 -10.177 -9.699 1.00 98.12 180 TYR A N 1
ATOM 1481 C CA . TYR A 1 180 ? 4.087 -10.454 -8.898 1.00 98.12 180 TYR A CA 1
ATOM 1482 C C . TYR A 1 180 ? 2.793 -10.085 -9.635 1.00 98.12 180 TYR A C 1
ATOM 1484 O O . TYR A 1 180 ? 1.816 -10.828 -9.578 1.00 98.12 180 TYR A O 1
ATOM 1492 N N . ARG A 1 181 ? 2.773 -8.957 -10.360 1.00 95.62 181 ARG A N 1
ATOM 1493 C CA . ARG A 1 181 ? 1.586 -8.495 -11.104 1.00 95.62 181 ARG A CA 1
ATOM 1494 C C . ARG A 1 181 ? 1.158 -9.457 -12.207 1.00 95.62 181 ARG A C 1
ATOM 1496 O O . ARG A 1 181 ? -0.035 -9.556 -12.476 1.00 95.62 181 ARG A O 1
ATOM 1503 N N . VAL A 1 182 ? 2.107 -10.144 -12.842 1.00 97.00 182 VAL A N 1
ATOM 1504 C CA . VAL A 1 182 ? 1.801 -11.151 -13.870 1.00 97.00 182 VAL A CA 1
ATOM 1505 C C . VAL A 1 182 ? 1.666 -12.567 -13.299 1.00 97.00 182 VAL A C 1
ATOM 1507 O O . VAL A 1 182 ? 1.425 -13.499 -14.057 1.00 97.00 182 VAL A O 1
ATOM 1510 N N . GLY A 1 183 ? 1.788 -12.741 -11.978 1.00 97.06 183 GLY A N 1
ATOM 1511 C CA . GLY A 1 183 ? 1.599 -14.028 -11.307 1.00 97.06 183 GLY A CA 1
ATOM 1512 C C . GLY A 1 183 ? 2.795 -14.978 -11.395 1.00 97.06 183 GLY A C 1
ATOM 1513 O O . GLY A 1 183 ? 2.603 -16.192 -11.388 1.00 97.06 183 GLY A O 1
ATOM 1514 N N . VAL A 1 184 ? 4.023 -14.455 -11.499 1.00 98.12 184 VAL A N 1
ATOM 1515 C CA . VAL A 1 184 ? 5.239 -15.282 -11.399 1.00 98.12 184 VAL A CA 1
ATOM 1516 C C . VAL A 1 184 ? 5.307 -15.924 -10.006 1.00 98.12 184 VAL A C 1
ATOM 1518 O O . VAL A 1 184 ? 5.183 -15.196 -9.021 1.00 98.12 184 VAL A O 1
ATOM 1521 N N . PRO A 1 185 ? 5.538 -17.247 -9.896 1.00 97.88 185 PRO A N 1
ATOM 1522 C CA . PRO A 1 185 ? 5.737 -17.907 -8.607 1.00 97.88 185 PRO A CA 1
ATOM 1523 C C . PRO A 1 185 ? 6.942 -17.349 -7.846 1.00 97.88 185 PRO A C 1
ATOM 1525 O O . PRO A 1 185 ? 7.980 -17.092 -8.454 1.00 97.88 185 PRO A O 1
ATOM 1528 N N . ASP A 1 186 ? 6.838 -17.241 -6.520 1.00 97.44 186 ASP A N 1
ATOM 1529 C CA . ASP A 1 186 ? 7.856 -16.621 -5.659 1.00 97.44 186 ASP A CA 1
ATOM 1530 C C . ASP A 1 186 ? 9.272 -17.179 -5.875 1.00 97.44 186 ASP A C 1
ATOM 1532 O O . ASP A 1 186 ? 10.237 -16.418 -5.944 1.00 97.44 186 ASP A O 1
ATOM 1536 N N . ASN A 1 187 ? 9.406 -18.497 -6.073 1.00 98.06 187 ASN A N 1
ATOM 1537 C CA . ASN A 1 187 ? 10.696 -19.155 -6.312 1.00 98.06 187 ASN A CA 1
ATOM 1538 C C . ASN A 1 187 ? 11.352 -18.785 -7.656 1.00 98.06 187 ASN A C 1
ATOM 1540 O O . ASN A 1 187 ? 12.524 -19.089 -7.860 1.00 98.06 187 ASN A O 1
ATOM 1544 N N . LEU A 1 188 ? 10.614 -18.148 -8.568 1.00 98.31 188 LEU A N 1
ATOM 1545 C CA . LEU A 1 188 ? 11.064 -17.750 -9.905 1.00 98.31 188 LEU A CA 1
ATOM 1546 C C . LEU A 1 188 ? 11.170 -16.228 -10.075 1.00 98.31 188 LEU A C 1
ATOM 1548 O O . LEU A 1 188 ? 11.527 -15.754 -11.157 1.00 98.31 188 LEU A O 1
ATOM 1552 N N . ILE A 1 189 ? 10.882 -15.445 -9.031 1.00 98.38 189 ILE A N 1
ATOM 1553 C CA . ILE A 1 189 ? 10.922 -13.979 -9.100 1.00 98.38 189 ILE A CA 1
ATOM 1554 C C . ILE A 1 189 ? 12.344 -13.465 -9.304 1.00 98.38 189 ILE A C 1
ATOM 1556 O O . ILE A 1 189 ? 12.553 -12.566 -10.116 1.00 98.38 189 ILE A O 1
ATOM 1560 N N . ASP A 1 190 ? 13.341 -14.031 -8.629 1.00 98.38 190 ASP A N 1
ATOM 1561 C CA . ASP A 1 190 ? 14.723 -13.593 -8.840 1.00 98.38 190 ASP A CA 1
ATOM 1562 C C . ASP A 1 190 ? 15.208 -13.966 -10.253 1.00 98.38 190 ASP A C 1
ATOM 1564 O O . ASP A 1 190 ? 15.814 -13.138 -10.932 1.00 98.38 190 ASP A O 1
ATOM 1568 N N . THR A 1 191 ? 14.813 -15.134 -10.776 1.00 98.50 191 THR A N 1
ATOM 1569 C CA . THR A 1 191 ? 15.058 -15.518 -12.179 1.00 98.50 191 THR A CA 1
ATOM 1570 C C . THR A 1 191 ? 14.385 -14.558 -13.168 1.00 98.50 191 THR A C 1
ATOM 1572 O O . THR A 1 191 ? 14.971 -14.212 -14.194 1.00 98.50 191 THR A O 1
ATOM 1575 N N . TRP A 1 192 ? 13.180 -14.062 -12.858 1.00 98.31 192 TRP A N 1
ATOM 1576 C CA . TRP A 1 192 ? 12.528 -13.001 -13.633 1.00 98.31 192 TRP A CA 1
ATOM 1577 C C . TRP A 1 192 ? 13.363 -11.719 -13.638 1.00 98.31 192 TRP A C 1
ATOM 1579 O O . TRP A 1 192 ? 13.637 -11.152 -14.700 1.00 98.31 192 TRP A O 1
ATOM 1589 N N . VAL A 1 193 ? 13.786 -11.258 -12.460 1.00 98.25 193 VAL A N 1
ATOM 1590 C CA . VAL A 1 193 ? 14.597 -10.043 -12.312 1.00 98.25 193 VAL A CA 1
ATOM 1591 C C . VAL A 1 193 ? 15.896 -10.165 -13.106 1.00 98.25 193 VAL A C 1
ATOM 1593 O O . VAL A 1 193 ? 16.220 -9.260 -13.881 1.00 98.25 193 VAL A O 1
ATOM 1596 N N . GLU A 1 194 ? 16.612 -11.279 -12.964 1.00 98.19 194 GLU A N 1
ATOM 1597 C CA . GLU A 1 194 ? 17.831 -11.572 -13.716 1.00 98.19 194 GLU A CA 1
ATOM 1598 C C . GLU A 1 194 ? 17.569 -11.539 -15.224 1.00 98.19 194 GLU A C 1
ATOM 1600 O O . GLU A 1 194 ? 18.205 -10.763 -15.943 1.00 98.19 194 GLU A O 1
ATOM 1605 N N . TYR A 1 195 ? 16.576 -12.295 -15.703 1.00 97.81 195 TYR A N 1
ATOM 1606 C CA . TYR A 1 195 ? 16.219 -12.365 -17.120 1.00 97.81 195 TYR A CA 1
ATOM 1607 C C . TYR A 1 195 ? 15.939 -10.983 -17.729 1.00 97.81 195 TYR A C 1
ATOM 1609 O O . TYR A 1 195 ? 16.459 -10.638 -18.797 1.00 97.81 195 TYR A O 1
ATOM 1617 N N . TYR A 1 196 ? 15.145 -10.153 -17.045 1.00 96.81 196 TYR A N 1
ATOM 1618 C CA . TYR A 1 196 ? 14.803 -8.812 -17.523 1.00 96.81 196 TYR A CA 1
ATOM 1619 C C . TYR A 1 196 ? 15.936 -7.791 -17.377 1.00 96.81 196 TYR A C 1
ATOM 1621 O O . TYR A 1 196 ? 15.868 -6.734 -18.017 1.00 96.81 196 TYR A O 1
ATOM 1629 N N . SER A 1 197 ? 16.979 -8.116 -16.615 1.00 95.62 197 SER A N 1
ATOM 1630 C CA . SER A 1 197 ? 18.200 -7.316 -16.484 1.00 95.62 197 SER A CA 1
ATOM 1631 C C . SER A 1 197 ? 19.232 -7.627 -17.576 1.00 95.62 197 SER A C 1
ATOM 1633 O O . SER A 1 197 ? 20.104 -6.803 -17.851 1.00 95.62 197 SER A O 1
ATOM 1635 N N . LEU A 1 198 ? 19.121 -8.773 -18.260 1.00 95.62 198 LEU A N 1
ATOM 1636 C CA . LEU A 1 198 ? 20.028 -9.144 -19.349 1.00 95.62 198 LEU A CA 1
ATOM 1637 C C . LEU A 1 198 ? 19.826 -8.283 -20.611 1.00 95.62 198 LEU A C 1
ATOM 1639 O O . LEU A 1 198 ? 18.684 -7.924 -20.938 1.00 95.62 198 LEU A O 1
ATOM 1643 N N . PRO A 1 199 ? 20.894 -8.031 -21.396 1.00 94.69 199 PRO A N 1
ATOM 1644 C CA . PRO A 1 199 ? 20.783 -7.460 -22.737 1.00 94.69 199 PRO A CA 1
ATOM 1645 C C . PRO A 1 199 ? 19.878 -8.300 -23.648 1.00 94.69 199 PRO A C 1
ATOM 1647 O O . PRO A 1 199 ? 19.827 -9.524 -23.537 1.00 94.69 199 PRO A O 1
ATOM 1650 N N . LEU A 1 200 ? 19.181 -7.647 -24.579 1.00 93.19 200 LEU A N 1
ATOM 1651 C CA . LEU A 1 200 ? 18.351 -8.333 -25.575 1.00 93.19 200 LEU A CA 1
ATOM 1652 C C . LEU A 1 200 ? 19.191 -9.211 -26.525 1.00 93.19 200 LEU A C 1
ATOM 1654 O O . LEU A 1 200 ? 20.384 -8.978 -26.727 1.00 93.19 200 LEU A O 1
ATOM 1658 N N . GLY A 1 201 ? 18.538 -10.189 -27.159 1.00 94.69 201 GLY A N 1
ATOM 1659 C CA . GLY A 1 201 ? 19.135 -11.084 -28.155 1.00 94.69 201 GLY A CA 1
ATOM 1660 C C . GLY A 1 201 ? 19.615 -12.413 -27.568 1.00 94.69 201 GLY A C 1
ATOM 1661 O O . GLY A 1 201 ? 19.081 -12.886 -26.568 1.00 94.69 201 GLY A O 1
ATOM 1662 N N . LYS A 1 202 ? 20.659 -12.998 -28.175 1.00 94.81 202 LYS A N 1
ATOM 1663 C CA . LYS A 1 202 ? 21.119 -14.377 -27.901 1.00 94.81 202 LYS A CA 1
ATOM 1664 C C . LYS A 1 202 ? 21.418 -14.678 -26.428 1.00 94.81 202 LYS A C 1
ATOM 1666 O O . LYS A 1 202 ? 21.351 -15.831 -26.020 1.00 94.81 202 LYS A O 1
ATOM 1671 N N . VAL A 1 203 ? 21.775 -13.666 -25.635 1.00 96.75 203 VAL A N 1
ATOM 1672 C CA . VAL A 1 203 ? 22.047 -13.830 -24.197 1.00 96.75 203 VAL A CA 1
ATOM 1673 C C . VAL A 1 203 ? 20.784 -14.269 -23.453 1.00 96.75 203 VAL A C 1
ATOM 1675 O O . VAL A 1 203 ? 20.849 -15.200 -22.655 1.00 96.75 203 VAL A O 1
ATOM 1678 N N . ARG A 1 204 ? 19.631 -13.661 -23.760 1.00 96.75 204 ARG A N 1
ATOM 1679 C CA . ARG A 1 204 ? 18.336 -14.044 -23.182 1.00 96.75 204 ARG A CA 1
ATOM 1680 C C . ARG A 1 204 ? 17.890 -15.423 -23.651 1.00 96.75 204 ARG A C 1
ATOM 1682 O O . ARG A 1 204 ? 17.476 -16.222 -22.819 1.00 96.75 204 ARG A O 1
ATOM 1689 N N . ASP A 1 205 ? 18.056 -15.736 -24.935 1.00 95.56 205 ASP A N 1
ATOM 1690 C CA . ASP A 1 205 ? 17.706 -17.060 -25.470 1.00 95.56 205 ASP A CA 1
ATOM 1691 C C . ASP A 1 205 ? 18.514 -18.170 -24.781 1.00 95.56 205 ASP A C 1
ATOM 1693 O O . ASP A 1 205 ? 17.969 -19.193 -24.368 1.00 95.56 205 ASP A O 1
ATOM 1697 N N . ASN A 1 206 ? 19.820 -17.948 -24.602 1.00 96.69 206 ASN A N 1
ATOM 1698 C CA . ASN A 1 206 ? 20.688 -18.877 -23.884 1.00 96.69 206 ASN A CA 1
ATOM 1699 C C . ASN A 1 206 ? 20.297 -19.003 -22.406 1.00 96.69 206 ASN A C 1
ATOM 1701 O O . ASN A 1 206 ? 20.309 -20.111 -21.877 1.00 96.69 206 ASN A O 1
ATOM 1705 N N . TYR A 1 207 ? 19.917 -17.897 -21.759 1.00 97.44 207 TYR A N 1
ATOM 1706 C CA . TYR A 1 207 ? 19.458 -17.911 -20.371 1.00 97.44 207 TYR A CA 1
ATOM 1707 C C . TYR A 1 207 ? 18.171 -18.727 -20.204 1.00 97.44 207 TYR A C 1
ATOM 1709 O O . TYR A 1 207 ? 18.075 -19.536 -19.285 1.00 97.44 207 TYR A O 1
ATOM 1717 N N . LEU A 1 208 ? 17.204 -18.584 -21.116 1.00 97.31 208 LEU A N 1
ATOM 1718 C CA . LEU A 1 208 ? 15.979 -19.391 -21.101 1.00 97.31 208 LEU A CA 1
ATOM 1719 C C . LEU A 1 208 ? 16.285 -20.886 -21.272 1.00 97.31 208 LEU A C 1
ATOM 1721 O O . LEU A 1 208 ? 15.693 -21.720 -20.592 1.00 97.31 208 LEU A O 1
ATOM 1725 N N . ARG A 1 209 ? 17.265 -21.233 -22.117 1.00 96.12 209 ARG A N 1
ATOM 1726 C CA . ARG A 1 209 ? 17.712 -22.625 -22.303 1.00 96.12 209 ARG A CA 1
ATOM 1727 C C . ARG A 1 209 ? 18.383 -23.215 -21.059 1.00 96.12 209 ARG A C 1
ATOM 1729 O O . ARG A 1 209 ? 18.298 -24.424 -20.864 1.00 96.12 209 ARG A O 1
ATOM 1736 N N . SER A 1 210 ? 19.037 -22.400 -20.226 1.00 97.38 210 SER A N 1
ATOM 1737 C CA . SER A 1 210 ? 19.665 -22.861 -18.979 1.00 97.38 210 SER A CA 1
ATOM 1738 C C . SER A 1 210 ? 18.732 -22.841 -17.761 1.00 97.38 210 SER A C 1
ATOM 1740 O O . SER A 1 210 ? 19.067 -23.454 -16.753 1.00 97.38 210 SER A O 1
ATOM 1742 N N . HIS A 1 211 ? 17.568 -22.188 -17.846 1.00 97.88 211 HIS A N 1
ATOM 1743 C CA . HIS A 1 211 ? 16.578 -22.083 -16.764 1.00 97.88 211 HIS A CA 1
ATOM 1744 C C . HIS A 1 211 ? 15.245 -22.711 -17.190 1.00 97.88 211 HIS A C 1
ATOM 1746 O O . HIS A 1 211 ? 14.243 -22.023 -17.389 1.00 97.88 211 HIS A O 1
ATOM 1752 N N . LEU A 1 212 ? 15.242 -24.039 -17.353 1.00 97.69 212 LEU A N 1
ATOM 1753 C CA . LEU A 1 212 ? 14.114 -24.782 -17.930 1.00 97.69 212 LEU A CA 1
ATOM 1754 C C . LEU A 1 212 ? 12.796 -24.590 -17.171 1.00 97.69 212 LEU A C 1
ATOM 1756 O O . LEU A 1 212 ? 11.756 -24.454 -17.810 1.00 97.69 212 LEU A O 1
ATOM 1760 N N . GLU A 1 213 ? 12.830 -24.550 -15.838 1.00 98.12 213 GLU A N 1
ATOM 1761 C CA . GLU A 1 213 ? 11.629 -24.336 -15.022 1.00 98.12 213 GLU A CA 1
ATOM 1762 C C . GLU A 1 213 ? 11.000 -22.965 -15.310 1.00 98.12 213 GLU A C 1
ATOM 1764 O O . GLU A 1 213 ? 9.821 -22.880 -15.653 1.00 98.12 213 GLU A O 1
ATOM 1769 N N . TYR A 1 214 ? 11.805 -21.899 -15.280 1.00 98.06 214 TYR A N 1
ATOM 1770 C CA . TYR A 1 214 ? 11.363 -20.550 -15.635 1.00 98.06 214 TYR A CA 1
ATOM 1771 C C . TYR A 1 214 ? 10.830 -20.481 -17.069 1.00 98.06 214 TYR A C 1
ATOM 1773 O O . TYR A 1 214 ? 9.783 -19.888 -17.330 1.00 98.06 214 TYR A O 1
ATOM 1781 N N . TYR A 1 215 ? 11.521 -21.122 -18.010 1.00 97.94 215 TYR A N 1
ATOM 1782 C CA . TYR A 1 215 ? 11.087 -21.173 -19.399 1.00 97.94 215 TYR A CA 1
ATOM 1783 C C . TYR A 1 215 ? 9.717 -21.857 -19.558 1.00 97.94 215 TYR A C 1
ATOM 1785 O O . TYR A 1 215 ? 8.835 -21.350 -20.248 1.00 97.94 215 TYR A O 1
ATOM 1793 N N . GLN A 1 216 ? 9.497 -22.986 -18.891 1.00 97.94 216 GLN A N 1
ATOM 1794 C CA . GLN A 1 216 ? 8.234 -23.718 -18.984 1.00 97.94 216 GLN A CA 1
ATOM 1795 C C . GLN A 1 216 ? 7.086 -22.983 -18.283 1.00 97.94 216 GLN A C 1
ATOM 1797 O O . GLN A 1 216 ? 6.025 -22.781 -18.876 1.00 97.94 216 GLN A O 1
ATOM 1802 N N . ILE A 1 217 ? 7.298 -22.568 -17.033 1.00 98.06 217 ILE A N 1
ATOM 1803 C CA . ILE A 1 217 ? 6.244 -22.010 -16.180 1.00 98.06 217 ILE A CA 1
ATOM 1804 C C . ILE A 1 217 ? 5.963 -20.552 -16.540 1.00 98.06 217 ILE A C 1
ATOM 1806 O O . ILE A 1 217 ? 4.815 -20.159 -16.736 1.00 98.06 217 ILE A O 1
ATOM 1810 N N . VAL A 1 218 ? 7.003 -19.730 -16.652 1.00 97.50 218 VAL A N 1
ATOM 1811 C CA . VAL A 1 218 ? 6.827 -18.289 -16.833 1.00 97.50 218 VAL A CA 1
ATOM 1812 C C . VAL A 1 218 ? 6.758 -17.933 -18.311 1.00 97.50 218 VAL A C 1
ATOM 1814 O O . VAL A 1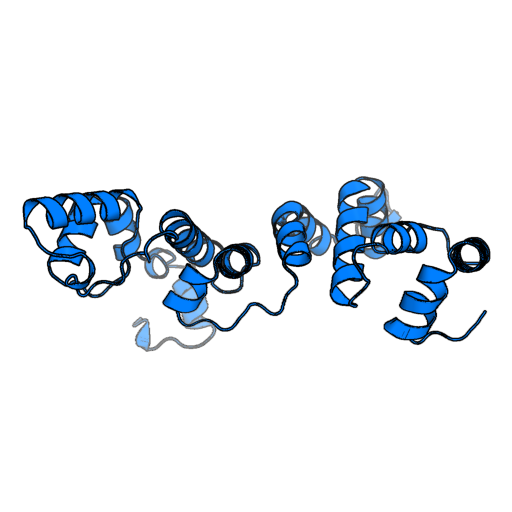 218 ? 5.792 -17.313 -18.749 1.00 97.50 218 VAL A O 1
ATOM 1817 N N . TRP A 1 219 ? 7.753 -18.335 -19.103 1.00 97.31 219 TRP A N 1
ATOM 1818 C CA . TRP A 1 219 ? 7.849 -17.898 -20.499 1.00 97.31 219 TRP A CA 1
ATOM 1819 C C . TRP A 1 219 ? 6.761 -18.499 -21.399 1.00 97.31 219 TRP A C 1
ATOM 1821 O O . TRP A 1 219 ? 6.105 -17.755 -22.128 1.00 97.31 219 TRP A O 1
ATOM 1831 N N . LEU A 1 220 ? 6.561 -19.820 -21.358 1.00 97.44 220 LEU A N 1
ATOM 1832 C CA . LEU A 1 220 ? 5.561 -20.489 -22.195 1.00 97.44 220 LEU A CA 1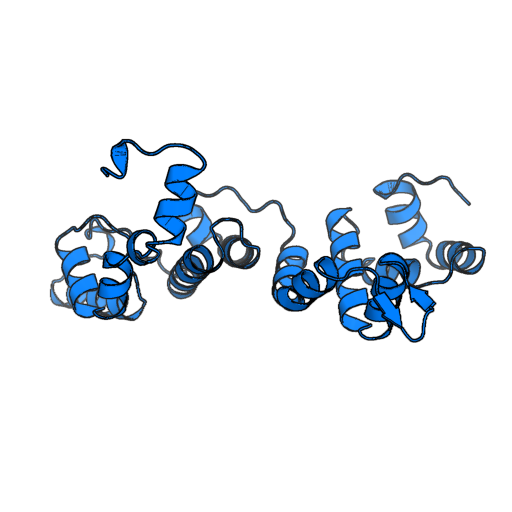
ATOM 1833 C C . LEU A 1 220 ? 4.145 -20.382 -21.620 1.00 97.44 220 LEU A C 1
ATOM 1835 O O . LEU A 1 220 ? 3.220 -20.084 -22.369 1.00 97.44 220 LEU A O 1
ATOM 1839 N N . SER A 1 221 ? 3.963 -20.623 -20.316 1.00 97.75 221 SER A N 1
ATOM 1840 C CA . SER A 1 221 ? 2.623 -20.672 -19.712 1.00 97.75 221 SER A CA 1
ATOM 1841 C C . SER A 1 221 ? 2.099 -19.288 -19.318 1.00 97.75 221 SER A C 1
ATOM 1843 O O . SER A 1 221 ? 1.123 -18.831 -19.906 1.00 97.75 221 SER A O 1
ATOM 1845 N N . ILE A 1 222 ? 2.731 -18.594 -18.362 1.00 96.88 222 ILE A N 1
ATOM 1846 C CA . ILE A 1 222 ? 2.222 -17.300 -17.858 1.00 96.88 222 ILE A CA 1
ATOM 1847 C C . ILE A 1 222 ? 2.236 -16.216 -18.945 1.00 96.88 222 ILE A C 1
ATOM 1849 O O . ILE A 1 222 ? 1.250 -15.503 -19.120 1.00 96.88 222 ILE A O 1
ATOM 1853 N N . LEU A 1 223 ? 3.342 -16.087 -19.685 1.00 96.38 223 LEU A N 1
ATOM 1854 C CA . LEU A 1 223 ? 3.485 -15.062 -20.724 1.00 96.38 223 LEU A CA 1
ATOM 1855 C C . LEU A 1 223 ? 2.912 -15.480 -22.087 1.00 96.38 223 LEU A C 1
ATOM 1857 O O . LEU A 1 223 ? 2.712 -14.616 -22.939 1.00 96.38 223 LEU A O 1
ATOM 1861 N N . GLY A 1 224 ? 2.658 -16.773 -22.317 1.00 96.19 224 GLY A N 1
ATOM 1862 C CA . GLY A 1 224 ? 2.092 -17.266 -23.579 1.00 96.19 224 GLY A CA 1
ATOM 1863 C C . GLY A 1 224 ? 3.017 -17.125 -24.795 1.00 96.19 224 GLY A C 1
ATOM 1864 O O . GLY A 1 224 ? 2.537 -17.057 -25.930 1.00 96.19 224 GLY A O 1
ATOM 1865 N N . ASN A 1 225 ? 4.335 -17.034 -24.590 1.00 96.62 225 ASN A N 1
ATOM 1866 C CA . ASN A 1 225 ? 5.285 -16.875 -25.690 1.00 96.62 225 ASN A CA 1
ATOM 1867 C C . ASN A 1 225 ? 5.465 -18.177 -26.486 1.00 96.62 225 ASN A 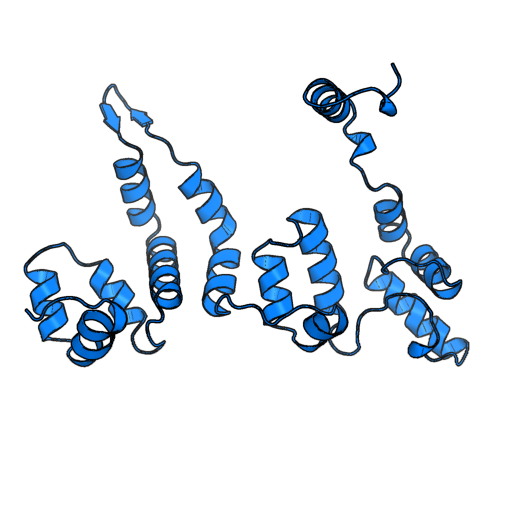C 1
ATOM 1869 O O . ASN A 1 225 ? 5.203 -19.279 -26.010 1.00 96.62 225 ASN A O 1
ATOM 1873 N N . GLN A 1 226 ? 5.964 -18.046 -27.717 1.00 95.81 226 GLN A N 1
ATOM 1874 C CA . GLN A 1 226 ? 6.287 -19.194 -28.564 1.00 95.81 226 GLN A CA 1
ATOM 1875 C C . GLN A 1 226 ? 7.574 -19.905 -28.101 1.00 95.81 226 GLN A C 1
ATOM 1877 O O . GLN A 1 226 ? 8.456 -19.268 -27.504 1.00 95.81 226 GLN A O 1
ATOM 1882 N N . PRO A 1 227 ? 7.704 -21.215 -28.388 1.00 93.81 227 PRO A N 1
ATOM 1883 C CA . PRO A 1 227 ? 8.934 -21.947 -28.127 1.00 93.81 227 PRO A CA 1
ATOM 1884 C C . PRO A 1 227 ? 10.114 -21.429 -28.973 1.00 93.81 227 PRO A C 1
ATOM 1886 O O . PRO A 1 227 ? 9.907 -20.870 -30.050 1.00 93.81 227 PRO A O 1
ATOM 1889 N N . ILE A 1 228 ? 11.343 -21.603 -28.465 1.00 87.25 228 ILE A N 1
ATOM 1890 C CA . ILE A 1 228 ? 12.610 -21.052 -29.002 1.00 87.25 228 ILE A CA 1
ATOM 1891 C C . ILE A 1 228 ? 13.525 -22.191 -29.460 1.00 87.25 228 ILE A C 1
ATOM 1893 O O . ILE A 1 228 ? 13.487 -23.259 -28.815 1.00 87.25 228 ILE A O 1
#

Foldseek 3Di:
DDLVPDDDPRNVVVCVVPVVVVDPPPLVVCVVVLCVLLVCQQVQNEDERADPSNLVNVVVVCVVVVNDPVNRNYPQQDPPCNVLLNQLVVCCVPPNCPQLSNLLSCQVDVRRCVSVPHDHDPQDNLLSVLCVVCVVVVVVLVPQAWDADPNDIGGNVRVSVVVCVVPVVNLLSVQLNVCVVLPNDPVCSVVSSVLVPDDDDPVSVVSCVVVVVCVVPPVCPSVVDDDD

Radius of gyration: 25.39 Å; chains: 1; bounding box: 49×61×66 Å

Secondary structure (DSSP, 8-state):
--GGG--THHHHHHHHH-GGGTS-HHHHHHHH-HHHHHHHHHTT--S----HHHHHHHHHHHHHHT--GGGS-S-PPPTT-HHHHHHHHHHHHHH-TT-HHHHHHHHH-HHHHHHTTPPPP-S-HHHHHHHHHTHHHHHHHHH---EEETTEEEPHHHHHHHHHHH-HHHHHHHHHHHHHHTT--GGGHHHHHHHHHSPSSHHHHHHHHH-HHHIIIIIIIIS-PPP-

Organism: NCBI:txid412755